Protein AF-A0A926B3T4-F1 (afdb_monomer_lite)

Structure (mmCIF, N/CA/C/O backbone):
data_AF-A0A926B3T4-F1
#
_entry.id   AF-A0A926B3T4-F1
#
loop_
_atom_site.group_PDB
_atom_site.id
_atom_site.type_symbol
_atom_site.label_atom_id
_atom_site.label_alt_id
_atom_site.label_comp_id
_atom_site.label_asym_id
_atom_site.label_entity_id
_atom_site.label_seq_id
_atom_site.pdbx_PDB_ins_code
_atom_site.Cartn_x
_atom_site.Cartn_y
_atom_site.Cartn_z
_atom_site.occupancy
_atom_site.B_iso_or_equiv
_atom_site.auth_seq_id
_atom_site.auth_comp_id
_atom_site.auth_asym_id
_atom_site.auth_atom_id
_atom_site.pdbx_PDB_model_num
ATOM 1 N N . THR A 1 1 ? -9.197 17.279 15.102 1.00 94.38 1 THR A N 1
ATOM 2 C CA . THR A 1 1 ? -8.327 17.396 13.907 1.00 94.38 1 THR A CA 1
ATOM 3 C C . THR A 1 1 ? -9.153 17.525 12.626 1.00 94.38 1 THR A C 1
ATOM 5 O O . THR A 1 1 ? -8.874 16.851 11.642 1.00 94.38 1 THR A O 1
ATOM 8 N N . LEU A 1 2 ? -10.175 18.396 12.610 1.00 95.19 2 LEU A N 1
ATOM 9 C CA . LEU A 1 2 ? -11.054 18.558 11.441 1.00 95.19 2 LEU A CA 1
ATOM 10 C C . LEU A 1 2 ? -10.247 18.924 10.185 1.00 95.19 2 LEU A C 1
ATOM 12 O O . LEU A 1 2 ? -9.301 19.703 10.268 1.00 95.19 2 LEU A O 1
ATOM 16 N N . GLY A 1 3 ? -10.610 18.329 9.046 1.00 93.94 3 GLY A N 1
ATOM 17 C CA . GLY A 1 3 ? -9.914 18.498 7.762 1.00 93.94 3 GLY A CA 1
ATOM 18 C C . GLY A 1 3 ? -8.700 17.583 7.546 1.00 93.94 3 GLY A C 1
ATOM 19 O O . GLY A 1 3 ? -8.222 17.475 6.422 1.00 93.94 3 GLY A O 1
ATOM 20 N N . ASN A 1 4 ? -8.216 16.883 8.577 1.00 97.75 4 ASN A N 1
ATOM 21 C CA . ASN A 1 4 ? -7.118 15.921 8.463 1.00 97.75 4 ASN A CA 1
ATOM 22 C C . ASN A 1 4 ? -7.655 14.471 8.430 1.00 97.75 4 ASN A C 1
ATOM 24 O O . ASN A 1 4 ? -8.598 14.174 9.172 1.00 97.75 4 ASN A O 1
ATOM 28 N N . PRO A 1 5 ? -7.061 13.540 7.651 1.00 97.81 5 PRO A N 1
ATOM 29 C CA . PRO A 1 5 ? -7.514 12.145 7.592 1.00 97.81 5 PRO A CA 1
ATOM 30 C C . PRO A 1 5 ? -7.516 11.423 8.947 1.00 97.81 5 PRO A C 1
ATOM 32 O O . PRO A 1 5 ? -8.326 10.517 9.132 1.00 97.81 5 PRO A O 1
ATOM 35 N N . LEU A 1 6 ? -6.715 11.866 9.927 1.00 97.81 6 LEU A N 1
ATOM 36 C CA . LEU A 1 6 ? -6.787 11.371 11.307 1.00 97.81 6 LEU A CA 1
ATOM 37 C C . LEU A 1 6 ? -8.206 11.453 11.879 1.00 97.81 6 LEU A C 1
ATOM 39 O O . LEU A 1 6 ? -8.621 10.547 12.588 1.00 97.81 6 LEU A O 1
ATOM 43 N N . TYR A 1 7 ? -8.972 12.497 11.546 1.00 97.62 7 TYR A N 1
ATOM 44 C CA . TYR A 1 7 ? -10.355 12.626 12.006 1.00 97.62 7 TYR A CA 1
ATOM 45 C C . TYR A 1 7 ? -11.238 11.478 11.495 1.00 97.62 7 TYR A C 1
ATOM 47 O O . TYR A 1 7 ? -12.019 10.905 12.253 1.00 97.62 7 TYR A O 1
ATOM 55 N N . HIS A 1 8 ? -11.076 11.103 10.222 1.00 98.00 8 HIS A N 1
ATOM 56 C CA . HIS A 1 8 ? -11.810 9.988 9.625 1.00 98.00 8 HIS A CA 1
ATOM 57 C C . HIS A 1 8 ? -11.345 8.646 10.184 1.00 98.00 8 HIS A C 1
ATOM 59 O O . HIS A 1 8 ? -12.182 7.819 10.535 1.00 98.00 8 HIS A O 1
ATOM 65 N N . TRP A 1 9 ? -10.031 8.427 10.288 1.00 98.19 9 TRP A N 1
ATOM 66 C CA . TRP A 1 9 ? -9.487 7.163 10.782 1.00 98.19 9 TRP A CA 1
ATOM 67 C C . TRP A 1 9 ? -9.870 6.910 12.234 1.00 98.19 9 TRP A C 1
ATOM 69 O O . TRP A 1 9 ? -10.386 5.837 12.518 1.00 98.19 9 TRP A O 1
ATOM 79 N N . THR A 1 10 ? -9.749 7.904 13.121 1.00 98.25 10 THR A N 1
ATOM 80 C CA . THR A 1 10 ? -10.194 7.770 14.516 1.00 98.25 10 THR A CA 1
ATOM 81 C C . THR A 1 10 ? -11.664 7.355 14.593 1.00 98.25 10 THR A C 1
ATOM 83 O O . THR A 1 10 ? -11.996 6.407 15.300 1.00 98.25 10 THR A O 1
ATOM 86 N N . ALA A 1 11 ? -12.548 8.005 13.830 1.00 98.00 11 ALA A N 1
ATOM 87 C CA . ALA A 1 11 ? -13.967 7.654 13.822 1.00 98.00 11 ALA A CA 1
ATOM 88 C C . ALA A 1 11 ? -14.231 6.256 13.228 1.00 98.00 11 ALA A C 1
ATOM 90 O O . ALA A 1 11 ? -15.052 5.508 13.758 1.00 98.00 11 ALA A O 1
ATOM 91 N N . LEU A 1 12 ? -13.544 5.882 12.144 1.00 98.12 12 LEU A N 1
ATOM 92 C CA . LEU A 1 12 ? -13.695 4.569 11.509 1.00 98.12 12 LEU A CA 1
ATOM 93 C C . LEU A 1 12 ? -13.200 3.433 12.407 1.00 98.12 12 LEU A C 1
ATOM 95 O O . LEU A 1 12 ? -13.897 2.430 12.540 1.00 98.12 12 LEU A O 1
ATOM 99 N N . GLU A 1 13 ? -12.038 3.591 13.041 1.00 98.31 13 GLU A N 1
ATOM 100 C CA . GLU A 1 13 ? -11.459 2.601 13.954 1.00 98.31 13 GLU A CA 1
ATOM 101 C C . GLU A 1 13 ? -12.375 2.369 15.163 1.00 98.31 13 GLU A C 1
ATOM 103 O O . GLU A 1 13 ? -12.740 1.226 15.455 1.00 98.31 13 GLU A O 1
ATOM 108 N N . LEU A 1 14 ? -12.827 3.453 15.808 1.00 98.38 14 LEU A N 1
ATOM 109 C CA . LEU A 1 14 ? -13.777 3.405 16.924 1.00 98.38 14 LEU A CA 1
ATOM 110 C C . LEU A 1 14 ? -15.098 2.742 16.525 1.00 98.38 14 LEU A C 1
ATOM 112 O O . LEU A 1 14 ? -15.608 1.871 17.236 1.00 98.38 14 LEU A O 1
ATOM 116 N N . LYS A 1 15 ? -15.635 3.096 15.358 1.00 98.00 15 LYS A N 1
ATOM 117 C CA . LYS A 1 15 ? -16.908 2.554 14.886 1.00 98.00 15 LYS A CA 1
ATOM 118 C C . LYS A 1 15 ? -16.815 1.076 14.532 1.00 98.00 15 LYS A C 1
ATOM 120 O O . LYS A 1 15 ? -17.724 0.323 14.874 1.00 98.00 15 LYS A O 1
ATOM 125 N N . ARG A 1 16 ? -15.766 0.660 13.819 1.00 96.88 16 ARG A N 1
ATOM 126 C CA . ARG A 1 16 ? -15.667 -0.698 13.268 1.00 96.88 16 ARG A CA 1
ATOM 127 C C . ARG A 1 16 ? -15.249 -1.731 14.284 1.00 96.88 16 ARG A C 1
ATOM 129 O O . ARG A 1 16 ? -15.882 -2.778 14.338 1.00 96.88 16 ARG A O 1
ATOM 136 N N . TYR A 1 17 ? -14.243 -1.427 15.091 1.00 97.00 17 TYR A N 1
ATOM 137 C CA . TYR A 1 17 ? -13.765 -2.393 16.069 1.00 97.00 17 TYR A CA 1
ATOM 138 C C . TYR A 1 17 ? -14.536 -2.296 17.375 1.00 97.00 17 TYR A C 1
ATOM 140 O O . TYR A 1 17 ? -14.895 -3.319 17.936 1.00 97.00 17 TYR A O 1
ATOM 148 N N . PHE A 1 18 ? -14.842 -1.086 17.844 1.00 97.06 18 PHE A N 1
ATOM 149 C CA . PHE A 1 18 ? -15.387 -0.885 19.190 1.00 97.06 18 PHE A CA 1
ATOM 150 C C . PHE A 1 18 ? -16.894 -0.586 19.211 1.00 97.06 18 PHE A C 1
ATOM 152 O O . PHE A 1 18 ? -17.487 -0.488 20.285 1.00 97.06 18 PHE A O 1
ATOM 159 N N . GLY A 1 19 ? -17.539 -0.428 18.048 1.00 97.19 19 GLY A N 1
ATOM 160 C CA . GLY A 1 19 ? -18.958 -0.066 17.966 1.00 97.19 19 GLY A CA 1
ATOM 161 C C . GLY A 1 19 ? -19.264 1.338 18.504 1.00 97.19 19 GLY A C 1
ATOM 162 O O . GLY A 1 19 ? -20.404 1.634 18.861 1.00 97.19 19 GLY A O 1
ATOM 163 N N . ILE A 1 20 ? -18.259 2.212 18.590 1.00 98.19 20 ILE A N 1
ATOM 164 C CA . ILE A 1 20 ? -18.382 3.563 19.145 1.00 98.19 20 ILE A CA 1
ATOM 165 C C . ILE A 1 20 ? -18.580 4.550 17.992 1.00 98.19 20 ILE A C 1
ATOM 167 O O . ILE A 1 20 ? -17.696 4.723 17.162 1.00 98.19 20 ILE A O 1
ATOM 171 N N . SER A 1 21 ? -19.749 5.194 17.931 1.00 97.31 21 SER A N 1
ATOM 172 C CA . SER A 1 21 ? -20.053 6.236 16.926 1.00 97.31 21 SER A CA 1
ATOM 173 C C . SER A 1 21 ? -19.995 7.664 17.485 1.00 97.31 21 SER A C 1
ATOM 175 O O . SER A 1 21 ? -20.228 8.618 16.751 1.00 97.31 21 SER A O 1
ATOM 177 N N . GLU A 1 22 ? -19.715 7.808 18.779 1.00 95.81 22 GLU A N 1
ATOM 178 C CA . GLU A 1 22 ? -19.518 9.097 19.439 1.00 95.81 22 GLU A CA 1
ATOM 179 C C . GLU A 1 22 ? -18.206 9.747 18.978 1.00 95.81 22 GLU A C 1
ATOM 181 O O . GLU A 1 22 ? -17.219 9.056 18.716 1.00 95.81 22 GLU A O 1
ATOM 186 N N . LEU A 1 23 ? -18.192 11.078 18.865 1.00 95.62 23 LEU A N 1
ATOM 187 C CA . LEU A 1 23 ? -16.988 11.815 18.489 1.00 95.62 23 LEU A CA 1
ATOM 188 C C . LEU A 1 23 ? -16.004 11.852 19.660 1.00 95.62 23 LEU A C 1
ATOM 190 O O . LEU A 1 23 ? -16.377 12.208 20.775 1.00 95.62 23 LEU A O 1
ATOM 194 N N . LEU A 1 24 ? -14.737 11.528 19.392 1.00 97.38 24 LEU A N 1
ATOM 195 C CA . LEU A 1 24 ? -13.671 11.624 20.385 1.00 97.38 24 LEU A CA 1
ATOM 196 C C . LEU A 1 24 ? -13.315 13.096 20.646 1.00 97.38 24 LEU A C 1
ATOM 198 O O . LEU A 1 24 ? -12.852 13.802 19.745 1.00 97.38 24 LEU A O 1
ATOM 202 N N . SER A 1 25 ? -13.501 13.532 21.885 1.00 97.06 25 SER A N 1
ATOM 203 C CA . SER A 1 25 ? -13.156 14.863 22.389 1.00 97.06 25 SER A CA 1
ATOM 204 C C . SER A 1 25 ? -12.701 14.775 23.850 1.00 97.06 25 SER A C 1
ATOM 206 O O . SER A 1 25 ? -12.677 13.690 24.430 1.00 97.06 25 SER A O 1
ATOM 208 N N . SER A 1 26 ? -12.335 15.905 24.461 1.00 97.75 26 SER A N 1
ATOM 209 C CA . SER A 1 26 ? -12.005 15.976 25.892 1.00 97.75 26 SER A CA 1
ATOM 210 C C . SER A 1 26 ? -13.140 15.483 26.788 1.00 97.75 26 SER A C 1
ATOM 212 O O . SER A 1 26 ? -12.883 14.877 27.820 1.00 97.75 26 SER A O 1
ATOM 214 N N . GLU A 1 27 ? -14.388 15.712 26.384 1.00 98.25 27 GLU A N 1
ATOM 215 C CA . GLU A 1 27 ? -15.579 15.359 27.159 1.00 98.25 27 GLU A CA 1
ATOM 216 C C . GLU A 1 27 ? -15.900 13.861 27.076 1.00 98.25 27 GLU A C 1
ATOM 218 O O . GLU A 1 27 ? -16.485 13.301 27.999 1.00 98.25 27 GLU A O 1
ATOM 223 N N . THR A 1 28 ? -15.520 13.203 25.976 1.00 98.31 28 THR A N 1
ATOM 224 C CA . THR A 1 28 ? -15.870 11.800 25.699 1.00 98.31 28 THR A CA 1
ATOM 225 C C . THR A 1 28 ? -14.695 10.841 25.901 1.00 98.31 28 THR A C 1
ATOM 227 O O . THR A 1 28 ? -14.899 9.626 25.975 1.00 98.31 28 THR A O 1
ATOM 230 N N . ALA A 1 29 ? -13.469 11.363 26.039 1.00 98.31 29 ALA A N 1
ATOM 231 C CA . ALA A 1 29 ? -12.230 10.588 26.111 1.00 98.31 29 ALA A CA 1
ATOM 232 C C . ALA A 1 29 ? -12.253 9.494 27.188 1.00 98.31 29 ALA A C 1
ATOM 234 O O . ALA A 1 29 ? -11.917 8.352 26.880 1.00 98.31 29 ALA A O 1
ATOM 235 N N . ASP A 1 30 ? -12.697 9.802 28.409 1.00 98.56 30 ASP A N 1
ATOM 236 C CA . ASP A 1 30 ? -12.710 8.838 29.521 1.00 98.56 30 ASP A CA 1
ATOM 237 C C . ASP A 1 30 ? -13.694 7.682 29.282 1.00 98.56 30 ASP A C 1
ATOM 239 O O . ASP A 1 30 ? -13.391 6.513 29.553 1.00 98.56 30 ASP A O 1
ATOM 243 N N . SER A 1 31 ? -14.863 7.992 28.715 1.00 98.31 31 SER A N 1
ATOM 244 C CA . SER A 1 31 ? -15.872 6.997 28.332 1.00 98.31 31 SER A CA 1
ATOM 245 C C . SER A 1 31 ? -15.351 6.093 27.213 1.00 98.31 31 SER A C 1
ATOM 247 O O . SER A 1 31 ? -15.412 4.863 27.316 1.00 98.31 31 SER A O 1
ATOM 249 N N . VAL A 1 32 ? -14.770 6.688 26.164 1.00 98.50 32 VAL A N 1
ATOM 250 C CA . VAL A 1 32 ? -14.177 5.949 25.039 1.00 98.50 32 VAL A CA 1
ATOM 251 C C . VAL A 1 32 ? -13.028 5.065 25.520 1.00 98.50 32 VAL A C 1
ATOM 253 O O . VAL A 1 32 ? -12.996 3.879 25.197 1.00 98.50 32 VAL A O 1
ATOM 256 N N . TRP A 1 33 ? -12.124 5.603 26.340 1.00 98.50 33 TRP A N 1
ATOM 257 C CA . TRP A 1 33 ? -11.011 4.870 26.943 1.00 98.50 33 TRP A CA 1
ATOM 258 C C . TRP A 1 33 ? -11.492 3.638 27.711 1.00 98.50 33 TRP A C 1
ATOM 260 O O . TRP A 1 33 ? -10.995 2.531 27.489 1.00 98.50 33 TRP A O 1
ATOM 270 N N . THR A 1 34 ? -12.486 3.815 28.583 1.00 98.56 34 THR A N 1
ATOM 271 C CA . THR A 1 34 ? -13.034 2.734 29.410 1.00 98.56 34 THR A CA 1
ATOM 272 C C . THR A 1 34 ? -13.622 1.622 28.541 1.00 98.56 34 THR A C 1
ATOM 274 O O . THR A 1 34 ? -13.223 0.464 28.669 1.00 98.56 34 THR A O 1
ATOM 277 N N . ARG A 1 35 ? -14.479 1.972 27.576 1.00 98.38 35 ARG A N 1
ATOM 278 C CA . ARG A 1 35 ? -15.146 1.010 26.678 1.00 98.38 35 ARG A CA 1
ATOM 279 C C . ARG A 1 35 ? -14.169 0.276 25.757 1.00 98.38 35 ARG A C 1
ATOM 281 O O . ARG A 1 35 ? -14.308 -0.930 25.530 1.00 98.38 35 ARG A O 1
ATOM 288 N N . CYS A 1 36 ? -13.167 0.983 25.233 1.00 98.19 36 CYS A N 1
ATOM 289 C CA . CYS A 1 36 ? -12.109 0.369 24.435 1.00 98.19 36 CYS A CA 1
ATOM 290 C C . CYS A 1 36 ? -11.311 -0.632 25.277 1.00 98.19 36 CYS A C 1
ATOM 292 O O . CYS A 1 36 ? -11.124 -1.769 24.852 1.00 98.19 36 CYS A O 1
ATOM 294 N N . ASN A 1 37 ? -10.908 -0.263 26.495 1.00 98.44 37 ASN A N 1
ATOM 295 C CA . ASN A 1 37 ? -10.157 -1.156 27.378 1.00 98.44 37 ASN A CA 1
ATOM 296 C C . ASN A 1 37 ? -10.957 -2.378 27.831 1.00 98.44 37 ASN A C 1
ATOM 298 O O . ASN A 1 37 ? -10.396 -3.467 27.933 1.00 98.44 37 ASN A O 1
ATOM 302 N N . GLU A 1 38 ? -12.257 -2.231 28.078 1.00 98.19 38 GLU A N 1
ATOM 303 C CA . GLU A 1 38 ? -13.141 -3.370 28.334 1.00 98.19 38 GLU A CA 1
ATOM 304 C C . GLU A 1 38 ? -13.172 -4.330 27.141 1.00 98.19 38 GLU A C 1
ATOM 306 O O . GLU A 1 38 ? -13.023 -5.541 27.315 1.00 98.19 38 GLU A O 1
ATOM 311 N N . SER A 1 39 ? -13.276 -3.791 25.924 1.00 97.31 39 SER A N 1
ATOM 312 C CA . SER A 1 39 ? -13.272 -4.574 24.685 1.00 97.31 39 SER A CA 1
ATOM 313 C C . SER A 1 39 ? -11.947 -5.317 24.470 1.00 97.31 39 SER A C 1
ATOM 315 O O . SER A 1 39 ? -11.949 -6.514 24.169 1.00 97.31 39 SER A O 1
ATOM 317 N N . LEU A 1 40 ? -10.813 -4.645 24.707 1.00 97.50 40 LEU A N 1
ATOM 318 C CA . LEU A 1 40 ? -9.459 -5.196 24.549 1.00 97.50 40 LEU A CA 1
ATOM 319 C C . LEU A 1 40 ? -9.174 -6.409 25.457 1.00 97.50 40 LEU A C 1
ATOM 321 O O . LEU A 1 40 ? -8.273 -7.190 25.160 1.00 97.50 40 LEU A O 1
ATOM 325 N N . ARG A 1 41 ? -9.951 -6.620 26.530 1.00 97.25 41 ARG A N 1
ATOM 326 C CA . ARG A 1 41 ? -9.836 -7.815 27.394 1.00 97.25 41 ARG A CA 1
ATOM 327 C C . ARG A 1 41 ? -10.364 -9.092 26.733 1.00 97.25 41 ARG A C 1
ATOM 329 O O . ARG A 1 41 ? -10.081 -10.192 27.205 1.00 97.25 41 ARG A O 1
ATOM 336 N N . SER A 1 42 ? -11.147 -8.973 25.663 1.00 96.81 42 SER A N 1
ATOM 337 C CA . SER A 1 42 ? -11.708 -10.113 24.940 1.00 96.81 42 SER A CA 1
ATOM 338 C C . SER A 1 42 ? -10.724 -10.688 23.921 1.00 96.81 42 SER A C 1
ATOM 340 O O . SER A 1 42 ? -10.052 -9.953 23.201 1.00 96.81 42 SER A O 1
ATOM 342 N N . LYS A 1 43 ? -10.732 -12.019 23.740 1.00 95.06 43 LYS A N 1
ATOM 343 C CA . LYS A 1 43 ? -9.952 -12.697 22.684 1.00 95.06 43 LYS A CA 1
ATOM 344 C C . LYS A 1 43 ? -10.268 -12.179 21.273 1.00 95.06 43 LYS A C 1
ATOM 346 O O . LYS A 1 43 ? -9.403 -12.257 20.401 1.00 95.06 43 LYS A O 1
ATOM 351 N N . LYS A 1 44 ? -11.465 -11.617 21.054 1.00 95.69 44 LYS A N 1
ATOM 352 C CA . LYS A 1 44 ? -11.853 -10.988 19.779 1.00 95.69 44 LYS A CA 1
ATOM 353 C C . LYS A 1 44 ? -10.947 -9.810 19.407 1.00 95.69 44 LYS A C 1
ATOM 355 O O . LYS A 1 44 ? -10.723 -9.584 18.228 1.00 95.69 44 LYS A O 1
ATOM 360 N N . PHE A 1 45 ? -10.382 -9.114 20.391 1.00 97.44 45 PHE A N 1
ATOM 361 C CA . PHE A 1 45 ? -9.479 -7.979 20.189 1.00 97.44 45 PHE A CA 1
ATOM 362 C C . PHE A 1 45 ? -7.994 -8.362 20.287 1.00 97.44 45 PHE A C 1
ATOM 364 O O . PHE A 1 45 ? -7.125 -7.494 20.307 1.00 97.44 45 PHE A O 1
ATOM 371 N N . SER A 1 46 ? -7.683 -9.664 20.312 1.00 96.88 46 SER A N 1
ATOM 372 C CA . SER A 1 46 ? -6.319 -10.134 20.051 1.00 96.88 46 SER A CA 1
ATOM 373 C C . SER A 1 46 ? -5.900 -9.795 18.619 1.00 96.88 46 SER A C 1
ATOM 375 O O . SER A 1 46 ? -6.748 -9.547 17.764 1.00 96.88 46 SER A O 1
ATOM 377 N N . ALA A 1 47 ? -4.600 -9.863 18.320 1.00 96.25 47 ALA A N 1
ATOM 378 C CA . ALA A 1 47 ? -4.112 -9.562 16.978 1.00 96.25 47 ALA A CA 1
ATOM 379 C C . ALA A 1 47 ? -4.812 -10.389 15.884 1.00 96.25 47 ALA A C 1
ATOM 381 O O . ALA A 1 47 ? -5.340 -9.836 14.924 1.00 96.25 47 ALA A O 1
ATOM 382 N N . ARG A 1 48 ? -4.906 -11.710 16.084 1.00 96.12 48 ARG A N 1
ATOM 383 C CA . ARG A 1 48 ? -5.617 -12.624 15.175 1.00 96.12 48 ARG A CA 1
ATOM 384 C C . ARG A 1 48 ? -7.115 -12.325 15.109 1.00 96.12 48 ARG A C 1
ATOM 386 O O . ARG A 1 48 ? -7.702 -12.408 14.039 1.00 96.12 48 ARG A O 1
ATOM 393 N N . GLY A 1 49 ? -7.720 -11.955 16.239 1.00 96.50 49 GLY A N 1
ATOM 394 C CA . GLY A 1 49 ? -9.136 -11.600 16.300 1.00 96.50 49 GLY A CA 1
ATOM 395 C C . GLY A 1 49 ? -9.468 -10.312 15.541 1.00 96.50 49 GLY A C 1
ATOM 396 O O . GLY A 1 49 ? -10.502 -10.251 14.885 1.00 96.50 49 GLY A O 1
ATOM 397 N N . LEU A 1 50 ? -8.590 -9.305 15.568 1.00 97.44 50 LEU A N 1
ATOM 398 C CA . LEU A 1 50 ? -8.766 -8.073 14.789 1.00 97.44 50 LEU A CA 1
ATOM 399 C C . LEU A 1 50 ? -8.666 -8.336 13.280 1.00 97.44 50 LEU A C 1
ATOM 401 O O . LEU A 1 50 ? -9.463 -7.798 12.516 1.00 97.44 50 LEU A O 1
ATOM 405 N N . LEU A 1 51 ? -7.733 -9.194 12.858 1.00 97.25 51 LEU A N 1
ATOM 406 C CA . LEU A 1 51 ? -7.588 -9.593 11.454 1.00 97.25 51 LEU A CA 1
ATOM 407 C C . LEU A 1 51 ? -8.797 -10.388 10.943 1.00 97.25 51 LEU A C 1
ATOM 409 O O . LEU A 1 51 ? -9.278 -10.126 9.842 1.00 97.25 51 LEU A O 1
ATOM 413 N N . ASP A 1 52 ? -9.324 -11.301 11.762 1.00 95.75 52 ASP A N 1
ATOM 414 C CA . ASP A 1 52 ? -10.544 -12.056 11.457 1.00 95.75 52 ASP A CA 1
ATOM 415 C C . ASP A 1 52 ? -11.762 -11.124 11.332 1.00 95.75 52 ASP A C 1
ATOM 417 O O . ASP A 1 52 ? -12.483 -11.170 10.338 1.00 95.75 52 ASP A O 1
ATOM 421 N N . GLN A 1 53 ? -11.934 -10.186 12.273 1.00 95.44 53 GLN A N 1
ATOM 422 C CA . GLN A 1 53 ? -12.995 -9.170 12.210 1.00 95.44 53 GLN A CA 1
ATOM 423 C C . GLN A 1 53 ? -12.910 -8.285 10.958 1.00 95.44 53 GLN A C 1
ATOM 425 O O . GLN A 1 53 ? -13.939 -7.869 10.425 1.00 95.44 53 GLN A O 1
ATOM 430 N N . ALA A 1 54 ? -11.697 -7.996 10.486 1.00 96.69 54 ALA A N 1
ATOM 431 C CA . ALA A 1 54 ? -11.459 -7.224 9.271 1.00 96.69 54 ALA A CA 1
ATOM 432 C C . ALA A 1 54 ? -11.523 -8.066 7.979 1.00 96.69 54 ALA A C 1
ATOM 434 O O . ALA A 1 54 ? -11.343 -7.513 6.892 1.00 96.69 54 ALA A O 1
ATOM 435 N N . ASN A 1 55 ? -11.813 -9.371 8.080 1.00 96.88 55 ASN A N 1
ATOM 436 C CA . ASN A 1 55 ? -11.865 -10.316 6.963 1.00 96.88 55 ASN A CA 1
ATOM 437 C C . ASN A 1 55 ? -10.569 -10.315 6.127 1.00 96.88 55 ASN A C 1
ATOM 439 O O . ASN A 1 55 ? -10.598 -10.233 4.896 1.00 96.88 55 ASN A O 1
ATOM 443 N N . VAL A 1 56 ? -9.421 -10.345 6.809 1.00 97.69 56 VAL A N 1
ATOM 444 C CA . VAL A 1 56 ? -8.103 -10.319 6.166 1.00 97.69 56 VAL A CA 1
ATOM 445 C C . VAL A 1 56 ? -7.694 -11.726 5.745 1.00 97.69 56 VAL A C 1
ATOM 447 O O . VAL A 1 56 ? -7.502 -12.609 6.579 1.00 97.69 56 VAL A O 1
ATOM 450 N N . GLU A 1 57 ? -7.504 -11.927 4.443 1.00 96.75 57 GLU A N 1
ATOM 451 C CA . GLU A 1 57 ? -7.024 -13.201 3.898 1.00 96.75 57 GLU A CA 1
ATOM 452 C C . GLU A 1 57 ? -5.495 -13.314 3.911 1.00 96.75 57 GLU A C 1
ATOM 454 O O . GLU A 1 57 ? -4.956 -14.380 4.202 1.00 96.75 57 GLU A O 1
ATOM 459 N N . CYS A 1 58 ? -4.788 -12.232 3.586 1.00 96.12 58 CYS A N 1
ATOM 460 C CA . CYS A 1 58 ? -3.335 -12.226 3.462 1.00 96.12 58 CYS A CA 1
ATOM 461 C C . CYS A 1 58 ? -2.757 -10.898 3.951 1.00 96.12 58 CYS A C 1
ATOM 463 O O . CYS A 1 58 ? -3.318 -9.836 3.680 1.00 96.12 58 CYS A O 1
ATOM 465 N N . ILE A 1 59 ? -1.621 -10.970 4.639 1.00 96.50 59 ILE A N 1
ATOM 466 C CA . ILE A 1 59 ? -0.760 -9.837 4.975 1.00 96.50 59 ILE A CA 1
ATOM 467 C C . ILE A 1 59 ? 0.642 -10.157 4.486 1.00 96.50 59 ILE A C 1
ATOM 469 O O . ILE A 1 59 ? 1.134 -11.269 4.681 1.00 96.50 59 ILE A O 1
ATOM 473 N N . CYS A 1 60 ? 1.284 -9.154 3.904 1.00 97.06 60 CYS A N 1
ATOM 474 C CA . CYS A 1 60 ? 2.701 -9.176 3.600 1.00 97.06 60 CYS A CA 1
ATOM 475 C C . CYS A 1 60 ? 3.408 -8.212 4.560 1.00 97.06 60 CYS A C 1
ATOM 47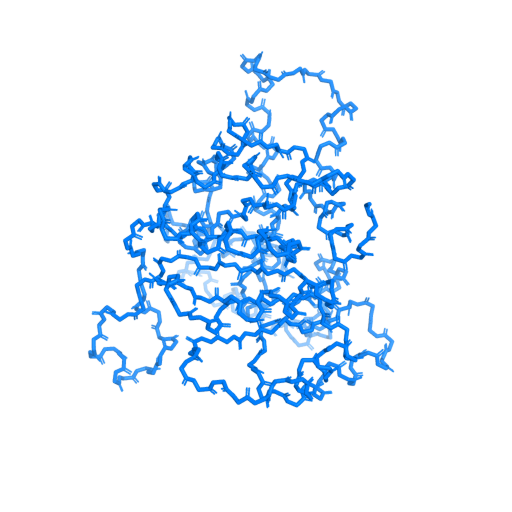7 O O . CYS A 1 60 ? 3.089 -7.023 4.579 1.00 97.06 60 CYS A O 1
ATOM 479 N N . THR A 1 61 ? 4.298 -8.721 5.409 1.00 98.06 61 THR A N 1
ATOM 480 C CA . THR A 1 61 ? 5.143 -7.891 6.287 1.00 98.06 61 THR A CA 1
ATOM 481 C C . THR A 1 61 ? 6.342 -7.349 5.509 1.00 98.06 61 THR A C 1
ATOM 483 O O . THR A 1 61 ? 6.624 -7.835 4.418 1.00 98.06 61 THR A O 1
ATOM 486 N N . SER A 1 62 ? 7.039 -6.353 6.055 1.00 97.62 62 SER A N 1
ATOM 487 C CA . SER A 1 62 ? 8.319 -5.866 5.522 1.00 97.62 62 SER A CA 1
ATOM 488 C C . SER A 1 62 ? 9.439 -6.305 6.456 1.00 97.62 62 SER A C 1
ATOM 490 O O . SER A 1 62 ? 9.495 -5.864 7.609 1.00 97.62 62 SER A O 1
ATOM 492 N N . ASP A 1 63 ? 10.321 -7.170 5.968 1.00 97.81 63 ASP A N 1
ATOM 493 C CA . ASP A 1 63 ? 11.327 -7.864 6.765 1.00 97.81 63 ASP A CA 1
ATOM 494 C C . ASP A 1 63 ? 12.736 -7.561 6.238 1.00 97.81 63 ASP A C 1
ATOM 496 O O . ASP A 1 63 ? 12.978 -7.658 5.033 1.00 97.81 63 ASP A O 1
ATOM 500 N N . PRO A 1 64 ? 13.700 -7.211 7.109 1.00 95.38 64 PRO A N 1
ATOM 501 C CA . PRO A 1 64 ? 15.063 -6.948 6.670 1.00 95.38 64 PRO A CA 1
ATOM 502 C C . PRO A 1 64 ? 15.723 -8.223 6.129 1.00 95.38 64 PRO A C 1
ATOM 504 O O . PRO A 1 64 ? 15.439 -9.322 6.601 1.00 95.38 64 PRO A O 1
ATOM 507 N N . LEU A 1 65 ? 16.683 -8.067 5.214 1.00 93.38 65 LEU A N 1
ATOM 508 C CA . LEU A 1 65 ? 17.436 -9.164 4.579 1.00 93.38 65 LEU A CA 1
ATOM 509 C C . LEU A 1 65 ? 17.957 -10.250 5.539 1.00 93.38 65 LEU A C 1
ATOM 511 O O . LEU A 1 65 ? 18.020 -11.420 5.173 1.00 93.38 65 LEU A O 1
ATOM 515 N N . HIS A 1 66 ? 18.345 -9.873 6.756 1.00 92.19 66 HIS A N 1
ATOM 516 C CA . HIS A 1 66 ? 18.910 -10.787 7.754 1.00 92.19 66 HIS A CA 1
ATOM 517 C C . HIS A 1 66 ? 17.891 -11.268 8.802 1.00 92.19 66 HIS A C 1
ATOM 519 O O . HIS A 1 66 ? 18.291 -11.772 9.849 1.00 92.19 66 HIS A O 1
ATOM 525 N N . SER A 1 67 ? 16.590 -11.087 8.555 1.00 94.62 67 SER A N 1
ATOM 526 C CA . SER A 1 67 ? 15.527 -11.618 9.412 1.00 94.62 67 SER A CA 1
ATOM 527 C C . SER A 1 67 ? 15.567 -13.148 9.452 1.00 94.62 67 SER A C 1
ATOM 529 O O . SER A 1 67 ? 15.768 -13.796 8.424 1.00 94.62 67 SER A O 1
ATOM 531 N N . ASP A 1 68 ? 15.339 -13.738 10.628 1.00 95.94 68 ASP A N 1
ATOM 532 C CA . ASP A 1 68 ? 15.240 -15.196 10.774 1.00 95.94 68 ASP A CA 1
ATOM 533 C C . ASP A 1 68 ? 13.912 -15.762 10.240 1.00 95.94 68 ASP A C 1
ATOM 535 O O . ASP A 1 68 ? 13.830 -16.954 9.945 1.00 95.94 68 ASP A O 1
ATOM 539 N N . LEU A 1 69 ? 12.890 -14.913 10.062 1.00 97.69 69 LEU A N 1
ATOM 540 C CA . LEU A 1 69 ? 11.533 -15.285 9.641 1.00 97.69 69 LEU A CA 1
ATOM 541 C C . LEU A 1 69 ? 10.901 -16.397 10.509 1.00 97.69 69 LEU A C 1
ATOM 543 O O . LEU A 1 69 ? 10.033 -17.157 10.059 1.00 97.69 69 LEU A O 1
ATOM 547 N N . GLY A 1 70 ? 11.310 -16.503 11.777 1.00 97.25 70 GLY A N 1
ATOM 548 C CA . GLY A 1 70 ? 10.849 -17.551 12.689 1.00 97.25 70 GLY A CA 1
ATOM 549 C C . GLY A 1 70 ? 9.348 -17.459 12.974 1.00 97.25 70 GLY A C 1
ATOM 550 O O . GLY A 1 70 ? 8.648 -18.471 12.981 1.00 97.25 70 GLY A O 1
ATOM 551 N N . ALA A 1 71 ? 8.821 -16.241 13.133 1.00 97.19 71 ALA A N 1
ATOM 552 C CA . ALA A 1 71 ? 7.388 -16.019 13.332 1.00 97.19 71 ALA A CA 1
ATOM 553 C C . ALA A 1 71 ? 6.555 -16.468 12.120 1.00 97.19 71 ALA A C 1
ATOM 555 O O . ALA A 1 71 ? 5.504 -17.085 12.296 1.00 97.19 71 ALA A O 1
ATOM 556 N N . HIS A 1 72 ? 7.033 -16.214 10.899 1.00 98.00 72 HIS A N 1
ATOM 557 C CA . HIS A 1 72 ? 6.385 -16.679 9.670 1.00 98.00 72 HIS A CA 1
ATOM 558 C C . HIS A 1 72 ? 6.400 -18.198 9.564 1.00 98.00 72 HIS A C 1
ATOM 560 O O . HIS A 1 72 ? 5.374 -18.782 9.229 1.00 98.00 72 HIS A O 1
ATOM 566 N N . SER A 1 73 ? 7.519 -18.835 9.917 1.00 96.12 73 SER A N 1
ATOM 567 C CA . SER A 1 73 ? 7.633 -20.299 9.947 1.00 96.12 73 SER A CA 1
ATOM 568 C C . SER A 1 73 ? 6.581 -20.915 10.876 1.00 96.12 73 SER A C 1
ATOM 570 O O . SER A 1 73 ? 5.823 -21.789 10.469 1.00 96.12 73 SER A O 1
ATOM 572 N N . LEU A 1 74 ? 6.445 -20.377 12.093 1.00 96.81 74 LEU A N 1
ATOM 573 C CA . LEU A 1 74 ? 5.429 -20.823 13.053 1.00 96.81 74 LEU A CA 1
ATOM 574 C C . LEU A 1 74 ? 3.994 -20.595 12.561 1.00 96.81 74 LEU A C 1
ATOM 576 O O . LEU A 1 74 ? 3.102 -21.376 12.884 1.00 96.81 74 LEU A O 1
ATOM 580 N N . LEU A 1 75 ? 3.744 -19.508 11.827 1.00 96.25 75 LEU A N 1
ATOM 581 C CA . LEU A 1 75 ? 2.416 -19.202 11.291 1.00 96.25 75 LEU A CA 1
ATOM 582 C C . LEU A 1 75 ? 2.055 -20.098 10.107 1.00 96.25 75 LEU A C 1
ATOM 584 O O . LEU A 1 75 ? 0.900 -20.519 10.023 1.00 96.25 75 LEU A O 1
ATOM 588 N N . LYS A 1 76 ? 3.027 -20.414 9.245 1.00 92.44 76 LYS A N 1
ATOM 589 C CA . LYS A 1 76 ? 2.875 -21.315 8.095 1.00 92.44 76 LYS A CA 1
ATOM 590 C C . LYS A 1 76 ? 2.407 -22.711 8.517 1.00 92.44 76 LYS A C 1
ATOM 592 O O . LYS A 1 76 ? 1.568 -23.287 7.833 1.00 92.44 76 LYS A O 1
ATOM 597 N N . ASP A 1 77 ? 2.885 -23.196 9.662 1.00 91.25 77 ASP A N 1
ATOM 598 C CA . ASP A 1 77 ? 2.540 -24.514 10.214 1.00 91.25 77 ASP A CA 1
ATOM 599 C C . ASP A 1 77 ? 1.335 -24.480 11.182 1.00 91.25 77 ASP A C 1
ATOM 601 O O . ASP A 1 77 ? 1.055 -25.459 11.874 1.00 91.25 77 ASP A O 1
ATOM 605 N N . SER A 1 78 ? 0.620 -23.352 11.271 1.00 94.69 78 SER A N 1
ATOM 606 C CA . SER A 1 78 ? -0.514 -23.173 12.189 1.00 94.69 78 SER A CA 1
ATOM 607 C C . SER A 1 78 ? -1.872 -23.186 11.482 1.00 94.69 78 SER A C 1
ATOM 609 O O . SER A 1 78 ? -1.977 -22.833 10.314 1.00 94.69 78 SER A O 1
ATOM 611 N N . ASP A 1 79 ? -2.952 -23.446 12.228 1.00 94.06 79 ASP A N 1
ATOM 612 C CA . ASP A 1 79 ? -4.339 -23.360 11.724 1.00 94.06 79 ASP A CA 1
ATOM 613 C C . ASP A 1 79 ? -4.849 -21.910 11.535 1.00 94.06 79 ASP A C 1
ATOM 615 O O . ASP A 1 79 ? -6.059 -21.651 11.483 1.00 94.06 79 ASP A O 1
ATOM 619 N N . PHE A 1 80 ? -3.956 -20.914 11.509 1.00 95.31 80 PHE A N 1
ATOM 620 C CA . PHE A 1 80 ? -4.362 -19.524 11.336 1.00 95.31 80 PHE A CA 1
ATOM 621 C C . PHE A 1 80 ? -4.757 -19.252 9.880 1.00 95.31 80 PHE A C 1
ATOM 623 O O . PHE A 1 80 ? -3.958 -19.397 8.965 1.00 95.31 80 PHE A O 1
ATOM 630 N N . LYS A 1 81 ? -6.010 -18.828 9.673 1.00 94.31 81 LYS A N 1
ATOM 631 C CA . LYS A 1 81 ? -6.593 -18.654 8.333 1.00 94.31 81 LYS A CA 1
ATOM 632 C C . LYS A 1 81 ? -5.933 -17.551 7.508 1.00 94.31 81 LYS A C 1
ATOM 634 O O . LYS A 1 81 ? -5.853 -17.676 6.290 1.00 94.31 81 LYS A O 1
ATOM 639 N N . THR A 1 82 ? -5.517 -16.459 8.148 1.00 96.88 82 THR A N 1
ATOM 640 C CA . THR A 1 82 ? -4.857 -15.355 7.450 1.00 96.88 82 THR A CA 1
ATOM 641 C C . THR A 1 82 ? -3.425 -15.756 7.121 1.00 96.88 82 THR A C 1
ATOM 643 O O . THR A 1 82 ? -2.628 -16.027 8.021 1.00 96.88 82 THR A O 1
ATOM 646 N N . ARG A 1 83 ? -3.080 -15.742 5.834 1.00 96.00 83 ARG A N 1
ATOM 647 C CA . ARG A 1 83 ? -1.705 -15.941 5.368 1.00 96.00 83 ARG A CA 1
ATOM 648 C C . ARG A 1 83 ? -0.850 -14.755 5.805 1.00 96.00 83 ARG A C 1
ATOM 650 O O . ARG A 1 83 ? -1.232 -13.607 5.590 1.00 96.00 83 ARG A O 1
ATOM 657 N N . VAL A 1 84 ? 0.303 -15.023 6.406 1.00 97.31 84 VAL A N 1
ATOM 658 C CA . VAL A 1 84 ? 1.278 -13.991 6.780 1.00 97.31 84 VAL A CA 1
ATOM 659 C C . VAL A 1 84 ? 2.573 -14.309 6.056 1.00 97.31 84 VAL A C 1
ATOM 661 O O . VAL A 1 84 ? 3.277 -15.247 6.422 1.00 97.31 84 VAL A O 1
ATOM 664 N N . LEU A 1 85 ? 2.839 -13.565 4.988 1.00 97.00 85 LEU A N 1
ATOM 665 C CA . LEU A 1 85 ? 3.996 -13.749 4.121 1.00 97.00 85 LEU A CA 1
ATOM 666 C C . LEU A 1 85 ? 5.026 -12.648 4.394 1.00 97.00 85 LEU A C 1
ATOM 668 O O . LEU A 1 85 ? 4.636 -11.520 4.698 1.00 97.00 85 LEU A O 1
ATOM 672 N N . PRO A 1 86 ? 6.327 -12.935 4.290 1.00 97.94 86 PRO A N 1
ATOM 673 C CA . PRO A 1 86 ? 7.339 -11.894 4.337 1.00 97.94 86 PRO A CA 1
ATOM 674 C C . PRO A 1 86 ? 7.444 -11.167 2.991 1.00 97.94 86 PRO A C 1
ATOM 676 O O . PRO A 1 86 ? 7.158 -11.743 1.936 1.00 97.94 86 PRO A O 1
ATOM 679 N N . SER A 1 87 ? 7.906 -9.920 3.045 1.00 97.81 87 SER A N 1
ATOM 680 C CA . SER A 1 87 ? 8.435 -9.163 1.904 1.00 97.81 87 SER A CA 1
ATOM 681 C C . SER A 1 87 ? 9.850 -8.728 2.247 1.00 97.81 87 SER A C 1
ATOM 683 O O . SER A 1 87 ? 10.107 -8.286 3.367 1.00 97.81 87 SER A O 1
ATOM 685 N N . LEU A 1 88 ? 10.777 -8.876 1.307 1.00 97.81 88 LEU A N 1
ATOM 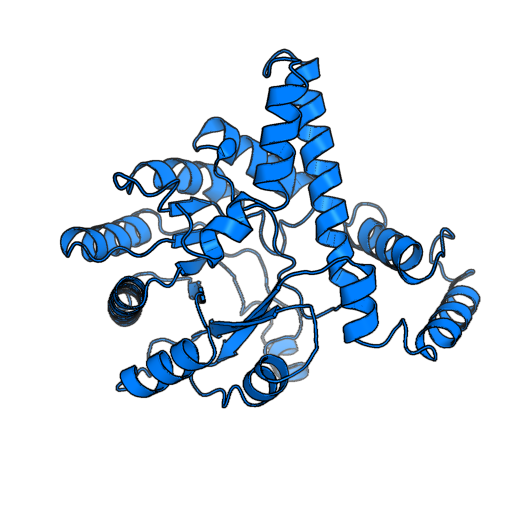686 C CA . LEU A 1 88 ? 12.168 -8.505 1.533 1.00 97.81 88 LEU A CA 1
ATOM 687 C C . LEU A 1 88 ? 12.354 -6.991 1.449 1.00 97.81 88 LEU A C 1
ATOM 689 O O . LEU A 1 88 ? 12.194 -6.407 0.379 1.00 97.81 88 LEU A O 1
ATOM 693 N N . ARG A 1 89 ? 12.843 -6.393 2.533 1.00 96.38 89 ARG A N 1
ATOM 694 C CA . ARG A 1 89 ? 13.225 -4.988 2.594 1.00 96.38 89 ARG A CA 1
ATOM 695 C C . ARG A 1 89 ? 14.731 -4.812 2.727 1.00 96.38 89 ARG A C 1
ATOM 697 O O . ARG A 1 89 ? 15.367 -5.292 3.666 1.00 96.38 89 ARG A O 1
ATOM 704 N N . ILE A 1 90 ? 15.293 -4.049 1.799 1.00 93.88 90 ILE A N 1
ATOM 705 C CA . ILE A 1 90 ? 16.675 -3.554 1.843 1.00 93.88 90 ILE A CA 1
ATOM 706 C C . ILE A 1 90 ? 16.599 -2.036 1.715 1.00 93.88 90 ILE A C 1
ATOM 708 O O . ILE A 1 90 ? 16.110 -1.539 0.702 1.00 93.88 90 ILE A O 1
ATOM 712 N N . ASP A 1 91 ? 17.043 -1.324 2.752 1.00 85.56 91 ASP A N 1
ATOM 713 C CA . ASP A 1 91 ? 17.091 0.145 2.771 1.00 85.56 91 ASP A CA 1
ATOM 714 C C . ASP A 1 91 ? 18.495 0.695 2.424 1.00 85.56 91 ASP A C 1
ATOM 716 O O . ASP A 1 91 ? 18.615 1.862 2.061 1.00 85.56 91 ASP A O 1
ATOM 720 N N . ASP A 1 92 ? 19.551 -0.125 2.519 1.00 86.81 92 ASP A N 1
ATOM 721 C CA . ASP A 1 92 ? 20.931 0.230 2.152 1.00 86.81 92 ASP A CA 1
ATOM 722 C C . ASP A 1 92 ? 21.532 -0.854 1.249 1.00 86.81 92 ASP A C 1
ATOM 724 O O . ASP A 1 92 ? 21.812 -1.972 1.687 1.00 86.81 92 ASP A O 1
ATOM 728 N N . PHE A 1 93 ? 21.727 -0.511 -0.023 1.00 88.06 93 PHE A N 1
ATOM 729 C CA . PHE A 1 93 ? 22.269 -1.414 -1.035 1.00 88.06 93 PHE A CA 1
ATOM 730 C C . PHE A 1 93 ? 23.803 -1.487 -1.036 1.00 88.06 93 PHE A C 1
ATOM 732 O O . PHE A 1 93 ? 24.364 -2.346 -1.702 1.00 88.06 93 PHE A O 1
ATOM 739 N N . SER A 1 94 ? 24.511 -0.641 -0.279 1.00 81.69 94 SER A N 1
ATOM 740 C CA . SER A 1 94 ? 25.983 -0.565 -0.337 1.00 81.69 94 SER A CA 1
ATOM 741 C C . SER A 1 94 ? 26.712 -1.765 0.285 1.00 81.69 94 SER A C 1
ATOM 743 O O . SER A 1 94 ? 27.927 -1.902 0.146 1.00 81.69 94 SER A O 1
ATOM 745 N N . LYS A 1 95 ? 25.991 -2.629 1.007 1.00 74.25 95 LYS A N 1
ATOM 746 C CA . LYS A 1 95 ? 26.552 -3.749 1.779 1.00 74.25 95 LYS A CA 1
ATOM 747 C C . LYS A 1 95 ? 25.897 -5.078 1.430 1.00 74.25 95 LYS A C 1
ATOM 749 O O . LYS A 1 95 ? 25.569 -5.866 2.316 1.00 74.25 95 LYS A O 1
ATOM 754 N N . LEU A 1 96 ? 25.701 -5.335 0.143 1.00 81.94 96 LEU A N 1
ATOM 755 C CA . LEU A 1 96 ? 25.214 -6.632 -0.308 1.00 81.94 96 LEU A CA 1
ATOM 756 C C . LEU A 1 96 ? 26.389 -7.595 -0.502 1.00 81.94 96 LEU A C 1
ATOM 758 O O . LEU A 1 96 ? 27.314 -7.335 -1.265 1.00 81.94 96 LEU A O 1
ATOM 762 N N . GLY A 1 97 ? 26.367 -8.698 0.248 1.00 78.31 97 GLY A N 1
ATOM 763 C CA . GLY A 1 97 ? 27.244 -9.847 0.019 1.00 78.31 97 GLY A CA 1
ATOM 764 C C . GLY A 1 97 ? 26.657 -10.792 -1.032 1.00 78.31 97 GLY A C 1
ATOM 765 O O . GLY A 1 97 ? 25.819 -10.398 -1.836 1.00 78.31 97 GLY A O 1
ATOM 766 N N . ASN A 1 98 ? 27.047 -12.069 -0.998 1.00 81.75 98 ASN A N 1
ATOM 767 C CA . ASN A 1 98 ? 26.272 -13.100 -1.692 1.00 81.75 98 ASN A CA 1
ATOM 768 C C . ASN A 1 98 ? 24.904 -13.231 -0.999 1.00 81.75 98 ASN A C 1
ATOM 770 O O . ASN A 1 98 ? 24.856 -13.396 0.221 1.00 81.75 98 ASN A O 1
ATOM 774 N N . LEU A 1 99 ? 23.824 -13.120 -1.775 1.00 88.75 99 LEU A N 1
ATOM 775 C CA . LEU A 1 99 ? 22.451 -13.076 -1.274 1.00 88.75 99 LEU A CA 1
ATOM 776 C C . LEU A 1 99 ? 21.661 -14.360 -1.520 1.00 88.75 99 LEU A C 1
ATOM 778 O O . LEU A 1 99 ? 20.552 -14.465 -1.003 1.00 88.75 99 LEU A O 1
ATOM 782 N N . ASP A 1 100 ? 22.192 -15.325 -2.277 1.00 89.75 100 ASP A N 1
ATOM 783 C CA . ASP A 1 100 ? 21.425 -16.494 -2.727 1.00 89.75 100 ASP A CA 1
ATOM 784 C C . ASP A 1 100 ? 20.810 -17.238 -1.544 1.00 89.75 100 ASP A C 1
ATOM 786 O O . ASP A 1 100 ? 19.609 -17.485 -1.513 1.00 89.75 100 ASP A O 1
ATOM 790 N N . THR A 1 101 ? 21.605 -17.485 -0.499 1.00 92.50 101 THR A N 1
ATOM 791 C CA . THR A 1 101 ? 21.132 -18.178 0.707 1.00 92.50 101 THR A CA 1
ATOM 792 C C . THR A 1 101 ? 19.989 -17.429 1.400 1.00 92.50 101 THR A C 1
ATOM 794 O O . THR A 1 101 ? 19.028 -18.051 1.850 1.00 92.50 101 THR A O 1
ATOM 797 N N . GLN A 1 102 ? 20.062 -16.099 1.491 1.00 94.00 102 GLN A N 1
ATOM 798 C CA . GLN A 1 102 ? 19.025 -15.285 2.127 1.00 94.00 102 GLN A CA 1
ATOM 799 C C . GLN A 1 102 ? 17.770 -15.190 1.252 1.00 94.00 102 GLN A C 1
ATOM 801 O O . GLN A 1 102 ? 16.662 -15.340 1.760 1.00 94.00 102 GLN A O 1
ATOM 806 N N . LEU A 1 103 ? 17.917 -14.984 -0.058 1.00 96.12 103 LEU A N 1
ATOM 807 C CA . LEU A 1 103 ? 16.783 -14.942 -0.986 1.00 96.12 103 LEU A CA 1
ATOM 808 C C . LEU A 1 103 ? 16.060 -16.294 -1.054 1.00 96.12 103 LEU A C 1
ATOM 810 O O . LEU A 1 103 ? 14.827 -16.340 -1.108 1.00 96.12 103 LEU A O 1
ATOM 814 N N . ASP A 1 104 ? 16.808 -17.394 -0.995 1.00 95.94 104 ASP A N 1
ATOM 815 C CA . ASP A 1 104 ? 16.256 -18.745 -0.945 1.00 95.94 104 ASP A CA 1
ATOM 816 C C . ASP A 1 104 ? 15.539 -19.000 0.386 1.00 95.94 104 ASP A C 1
ATOM 818 O O . ASP A 1 104 ? 14.448 -19.570 0.390 1.00 95.94 104 ASP A O 1
ATOM 822 N N . HIS A 1 105 ? 16.075 -18.508 1.511 1.00 95.88 105 HIS A N 1
ATOM 823 C CA . HIS A 1 105 ? 15.388 -18.554 2.810 1.00 95.88 105 HIS A CA 1
ATOM 824 C C . HIS A 1 105 ? 14.022 -17.864 2.753 1.00 95.88 105 HIS A C 1
ATOM 826 O O . HIS A 1 105 ? 13.000 -18.478 3.060 1.00 95.88 105 HIS A O 1
ATOM 832 N N . PHE A 1 106 ? 13.974 -16.623 2.266 1.00 97.56 106 PHE A N 1
ATOM 833 C CA . PHE A 1 106 ? 12.715 -15.903 2.059 1.00 97.56 106 PHE A CA 1
ATOM 834 C C . PHE A 1 106 ? 11.763 -16.670 1.122 1.00 97.56 106 PHE A C 1
ATOM 836 O O . PHE A 1 106 ? 10.572 -16.799 1.421 1.00 97.56 106 PHE A O 1
ATOM 843 N N . SER A 1 107 ? 12.275 -17.225 0.018 1.00 96.31 107 SER A N 1
ATOM 844 C CA . SER A 1 107 ? 11.478 -18.011 -0.938 1.00 96.31 107 SER A CA 1
ATOM 845 C C . SER A 1 107 ? 10.853 -19.245 -0.281 1.00 96.31 107 SER A C 1
ATOM 847 O O . SER A 1 107 ? 9.668 -19.513 -0.478 1.00 96.31 107 SER A O 1
ATOM 849 N N . ASN A 1 108 ? 11.608 -19.957 0.561 1.00 95.62 108 ASN A N 1
ATOM 850 C CA . ASN A 1 108 ? 11.148 -21.153 1.273 1.00 95.62 108 ASN A CA 1
ATOM 851 C C . ASN A 1 108 ? 10.027 -20.851 2.282 1.00 95.62 108 ASN A C 1
ATOM 853 O O . ASN A 1 108 ? 9.123 -21.673 2.489 1.00 95.62 108 ASN A O 1
ATOM 857 N N . ILE A 1 109 ? 10.041 -19.660 2.883 1.00 95.94 109 ILE A N 1
ATOM 858 C CA . ILE A 1 109 ? 8.961 -19.181 3.759 1.00 95.94 109 ILE A CA 1
ATOM 859 C C . ILE A 1 109 ? 7.718 -18.754 2.960 1.00 95.94 109 ILE A C 1
ATOM 861 O O . ILE A 1 109 ? 6.612 -18.767 3.498 1.00 95.94 109 ILE A O 1
ATOM 865 N N . GLY A 1 110 ? 7.862 -18.489 1.661 1.00 94.38 110 GLY A N 1
ATOM 866 C CA . GLY A 1 110 ? 6.767 -18.110 0.765 1.00 94.38 110 GLY A CA 1
ATOM 867 C C . GLY A 1 110 ? 6.778 -16.637 0.368 1.00 94.38 110 GLY A C 1
ATOM 868 O O . GLY A 1 110 ? 5.749 -16.130 -0.076 1.00 94.38 110 GLY A O 1
ATOM 869 N N . CYS A 1 111 ? 7.912 -15.947 0.526 1.00 96.06 111 CYS A N 1
ATOM 870 C CA . CYS A 1 111 ? 8.097 -14.597 0.007 1.00 96.06 111 CYS A CA 1
ATOM 871 C C . CYS A 1 111 ? 7.815 -14.551 -1.499 1.00 96.06 111 CYS A C 1
ATOM 873 O O . CYS A 1 111 ? 8.228 -15.438 -2.252 1.00 96.06 111 CYS A O 1
ATOM 875 N N . LYS A 1 112 ? 7.126 -13.491 -1.921 1.00 95.12 112 LYS A N 1
ATOM 876 C CA . LYS A 1 112 ? 6.851 -13.164 -3.327 1.00 95.12 112 LYS A CA 1
ATOM 877 C C . LYS A 1 112 ? 7.063 -11.688 -3.644 1.00 95.12 112 LYS A C 1
ATOM 879 O O . LYS A 1 112 ? 6.841 -11.278 -4.776 1.00 95.12 112 LYS A O 1
ATOM 884 N N . LEU A 1 113 ? 7.455 -10.892 -2.654 1.00 96.56 113 LEU A N 1
ATOM 885 C CA . LEU A 1 113 ? 7.536 -9.443 -2.749 1.00 96.56 113 LEU A CA 1
ATOM 886 C C . LEU A 1 113 ? 8.887 -8.965 -2.217 1.00 96.56 113 LEU A C 1
ATOM 888 O O . LEU A 1 113 ? 9.363 -9.449 -1.193 1.00 96.56 113 LEU A O 1
ATOM 892 N N . ALA A 1 114 ? 9.454 -7.954 -2.858 1.00 97.50 114 ALA A N 1
ATOM 893 C CA . ALA A 1 114 ? 10.557 -7.172 -2.317 1.00 97.50 114 ALA A CA 1
ATOM 894 C C . ALA A 1 114 ? 10.140 -5.697 -2.267 1.00 97.50 114 ALA A C 1
ATOM 896 O O . ALA A 1 114 ? 9.625 -5.187 -3.259 1.00 97.50 114 ALA A O 1
ATOM 897 N N . ASP A 1 115 ? 10.291 -5.022 -1.127 1.00 95.69 115 ASP A N 1
ATOM 898 C CA . ASP A 1 115 ? 9.857 -3.640 -0.906 1.00 95.69 115 ASP A CA 1
ATOM 899 C C . ASP A 1 115 ? 11.018 -2.711 -0.542 1.00 95.69 115 ASP A C 1
ATOM 901 O O . ASP A 1 115 ? 11.489 -2.654 0.591 1.00 95.69 115 ASP A O 1
ATOM 905 N N . HIS A 1 116 ? 11.466 -1.914 -1.510 1.00 96.38 116 HIS A N 1
ATOM 906 C CA . HIS A 1 116 ? 12.631 -1.052 -1.336 1.00 96.38 116 HIS A CA 1
ATOM 907 C C . HIS A 1 116 ? 12.265 0.425 -1.340 1.00 96.38 116 HIS A C 1
ATOM 909 O O . HIS A 1 116 ? 11.515 0.890 -2.197 1.00 96.38 116 HIS A O 1
ATOM 915 N N . SER A 1 117 ? 12.832 1.183 -0.398 1.00 93.81 117 SER A N 1
ATOM 916 C CA . SER A 1 117 ? 12.837 2.646 -0.474 1.00 93.81 117 SER A CA 1
ATOM 917 C C . SER A 1 117 ? 13.954 3.083 -1.410 1.00 93.81 117 SER A C 1
ATOM 919 O O . SER A 1 117 ? 15.101 2.700 -1.207 1.00 93.81 117 SER A O 1
ATOM 921 N N . VAL A 1 118 ? 13.640 3.923 -2.391 1.00 93.69 118 VAL A N 1
ATOM 922 C CA . VAL A 1 118 ? 14.614 4.404 -3.373 1.00 93.69 118 VAL A CA 1
ATOM 923 C C . VAL A 1 118 ? 14.510 5.916 -3.552 1.00 93.69 118 VAL A C 1
ATOM 925 O O . VAL A 1 118 ? 13.426 6.503 -3.599 1.00 93.69 118 VAL A O 1
ATOM 928 N N . VAL A 1 119 ? 15.669 6.560 -3.615 1.00 89.75 119 VAL A N 1
ATOM 929 C CA . VAL A 1 119 ? 15.822 7.982 -3.973 1.00 89.75 119 VAL A CA 1
ATOM 930 C C . VAL A 1 119 ? 16.817 8.171 -5.118 1.00 89.75 119 VAL A C 1
ATOM 932 O O . VAL A 1 119 ? 16.857 9.237 -5.718 1.00 89.75 119 VAL A O 1
ATOM 935 N N . ASP A 1 120 ? 17.585 7.127 -5.427 1.00 89.12 120 ASP A N 1
ATOM 936 C CA . ASP A 1 120 ? 18.543 7.051 -6.518 1.00 89.12 120 ASP A CA 1
ATOM 937 C C . ASP A 1 120 ? 18.436 5.657 -7.155 1.00 89.12 120 ASP A C 1
ATOM 939 O O . ASP A 1 120 ? 18.286 4.656 -6.451 1.00 89.12 120 ASP A O 1
ATOM 943 N N . PHE A 1 121 ? 18.485 5.616 -8.484 1.00 92.44 121 PHE A N 1
ATOM 944 C CA . PHE A 1 121 ? 18.405 4.402 -9.299 1.00 92.44 121 PHE A CA 1
ATOM 945 C C . PHE A 1 121 ? 19.772 3.978 -9.859 1.00 92.44 121 PHE A C 1
ATOM 947 O O . PHE A 1 121 ? 19.861 2.950 -10.522 1.00 92.44 121 PHE A O 1
ATOM 954 N N . SER A 1 122 ? 20.830 4.758 -9.609 1.00 87.00 122 SER A N 1
ATOM 955 C CA . SER A 1 122 ? 22.192 4.479 -10.072 1.00 87.00 122 SER A CA 1
ATOM 956 C C . SER A 1 122 ? 22.886 3.245 -9.461 1.00 87.00 122 SER A C 1
ATOM 958 O O . SER A 1 122 ? 23.740 2.681 -10.153 1.00 87.00 122 SER A O 1
ATOM 960 N N . PRO A 1 123 ? 22.573 2.783 -8.225 1.00 87.44 123 PRO A N 1
ATOM 961 C CA . PRO A 1 123 ? 23.281 1.649 -7.634 1.00 87.44 123 PRO A CA 1
ATOM 962 C C . PRO A 1 123 ? 23.095 0.339 -8.431 1.00 87.44 123 PRO A C 1
ATOM 964 O O . PRO A 1 123 ? 21.960 -0.126 -8.593 1.00 87.44 123 PRO A O 1
ATOM 967 N N . PRO A 1 124 ? 24.180 -0.312 -8.903 1.00 88.56 124 PRO A N 1
ATOM 968 C CA . PRO A 1 124 ? 24.103 -1.551 -9.690 1.00 88.56 124 PRO A CA 1
ATOM 969 C C . PRO A 1 124 ? 23.540 -2.745 -8.901 1.00 88.56 124 PRO A C 1
ATOM 971 O O . PRO A 1 124 ? 23.082 -3.735 -9.484 1.00 88.56 124 PRO A O 1
ATOM 974 N N . GLU A 1 125 ? 23.563 -2.671 -7.576 1.00 92.06 125 GLU A N 1
ATOM 975 C CA . GLU A 1 125 ? 23.005 -3.667 -6.671 1.00 92.06 125 GLU A CA 1
ATOM 976 C C . GLU A 1 125 ? 21.488 -3.799 -6.822 1.00 92.06 125 GLU A C 1
ATOM 978 O O . GLU A 1 125 ? 20.975 -4.917 -6.823 1.00 92.06 125 GLU A O 1
ATOM 983 N N . LEU A 1 126 ? 20.772 -2.685 -7.027 1.00 92.25 126 LEU A N 1
ATOM 984 C CA . LEU A 1 126 ? 19.324 -2.704 -7.247 1.00 92.25 126 LEU A CA 1
ATOM 985 C C . LEU A 1 126 ? 18.971 -3.461 -8.536 1.00 92.25 126 LEU A C 1
ATOM 987 O O . LEU A 1 126 ? 18.046 -4.272 -8.543 1.00 92.25 126 LEU A O 1
ATOM 991 N N . ARG A 1 127 ? 19.750 -3.260 -9.606 1.00 91.94 127 ARG A N 1
ATOM 992 C CA . ARG A 1 127 ? 19.611 -4.017 -10.861 1.00 91.94 127 ARG A CA 1
ATOM 993 C C . ARG A 1 127 ? 19.845 -5.511 -10.644 1.00 91.94 127 ARG A C 1
ATOM 995 O O . ARG A 1 127 ? 19.065 -6.335 -11.112 1.00 91.94 127 ARG A O 1
ATOM 1002 N N . SER A 1 128 ? 20.911 -5.857 -9.925 1.00 92.31 128 SER A N 1
ATOM 1003 C CA . SER A 1 128 ? 21.272 -7.255 -9.655 1.00 92.31 128 SER A CA 1
ATOM 1004 C C . SER A 1 128 ? 20.183 -7.965 -8.843 1.00 92.31 128 SER A C 1
ATOM 1006 O O . SER A 1 128 ? 19.793 -9.081 -9.171 1.00 92.31 128 SER A O 1
ATOM 1008 N N . LEU A 1 129 ? 19.619 -7.283 -7.844 1.00 94.69 129 LEU A N 1
ATOM 1009 C CA . LEU A 1 129 ? 18.468 -7.761 -7.082 1.00 94.69 129 LEU A CA 1
ATOM 1010 C C . LEU A 1 129 ? 17.223 -7.951 -7.954 1.00 94.69 129 LEU A C 1
ATOM 1012 O O . LEU A 1 129 ? 16.573 -8.986 -7.857 1.00 94.69 129 LEU A O 1
ATOM 1016 N N . ALA A 1 130 ? 16.908 -6.992 -8.828 1.00 95.38 130 ALA A N 1
ATOM 1017 C CA . ALA A 1 130 ? 15.755 -7.092 -9.721 1.00 95.38 130 ALA A CA 1
ATOM 1018 C C . ALA A 1 130 ? 15.824 -8.334 -10.625 1.00 95.38 130 ALA A C 1
ATOM 1020 O O . ALA A 1 130 ? 14.819 -9.025 -10.797 1.00 95.38 130 ALA A O 1
ATOM 1021 N N . VAL A 1 131 ? 17.017 -8.665 -11.128 1.00 94.06 131 VAL A N 1
ATOM 1022 C CA . VAL A 1 131 ? 17.269 -9.905 -11.876 1.00 94.06 131 VAL A CA 1
ATOM 1023 C C . VAL A 1 131 ? 17.003 -11.146 -11.017 1.00 94.06 131 VAL A C 1
ATOM 1025 O O . VAL A 1 131 ? 16.342 -12.083 -11.471 1.00 94.06 131 VAL A O 1
ATOM 1028 N N . GLU A 1 132 ? 17.471 -11.166 -9.767 1.00 94.56 132 GLU A N 1
ATOM 1029 C CA . GLU A 1 132 ? 17.202 -12.284 -8.853 1.00 94.56 132 GLU A CA 1
ATOM 1030 C C . GLU A 1 132 ? 15.714 -12.425 -8.511 1.00 94.56 132 GLU A C 1
ATOM 1032 O O . GLU A 1 132 ? 15.222 -13.548 -8.355 1.00 94.56 132 GLU A O 1
ATOM 1037 N N . TYR A 1 133 ? 14.985 -11.308 -8.432 1.00 96.19 133 TYR A N 1
ATOM 1038 C CA . TYR A 1 133 ? 13.538 -11.295 -8.228 1.00 96.19 133 TYR A CA 1
ATOM 1039 C C . TYR A 1 133 ? 12.800 -11.854 -9.440 1.00 96.19 133 TYR A C 1
ATOM 1041 O O . TYR A 1 133 ? 11.905 -12.677 -9.266 1.00 96.19 133 TYR A O 1
ATOM 1049 N N . ALA A 1 134 ? 13.217 -11.508 -10.660 1.00 94.88 134 ALA A N 1
ATOM 1050 C CA . ALA A 1 134 ? 12.642 -12.085 -11.871 1.00 94.88 134 ALA A CA 1
ATOM 1051 C C . ALA A 1 134 ? 12.843 -13.606 -11.932 1.00 94.88 134 ALA A C 1
ATOM 1053 O O . ALA A 1 134 ? 11.891 -14.340 -12.186 1.00 94.88 134 ALA A O 1
ATOM 1054 N N . ARG A 1 135 ? 14.045 -14.103 -11.602 1.00 93.75 135 ARG A N 1
ATOM 1055 C CA . ARG A 1 135 ? 14.327 -15.554 -11.551 1.00 93.75 135 ARG A CA 1
ATOM 1056 C C . ARG A 1 135 ? 13.462 -16.310 -10.545 1.00 93.75 135 ARG A C 1
ATOM 1058 O O . ARG A 1 135 ? 13.187 -17.490 -10.745 1.00 93.75 135 ARG A O 1
ATOM 1065 N N . ARG A 1 136 ? 13.063 -15.648 -9.458 1.00 93.81 136 ARG A N 1
ATOM 1066 C CA . ARG A 1 136 ? 12.242 -16.226 -8.381 1.00 93.81 136 ARG A CA 1
ATOM 1067 C C . ARG A 1 136 ? 10.747 -15.957 -8.553 1.00 93.81 136 ARG A C 1
ATOM 1069 O O . ARG A 1 136 ? 9.957 -16.387 -7.709 1.00 93.81 136 ARG A O 1
ATOM 1076 N N . ASP A 1 137 ? 10.366 -15.270 -9.631 1.00 92.88 137 ASP A N 1
ATOM 1077 C CA . ASP A 1 137 ? 9.005 -14.796 -9.879 1.00 92.88 137 ASP A CA 1
ATOM 1078 C C . ASP A 1 137 ? 8.448 -14.008 -8.679 1.00 92.88 137 ASP A C 1
ATOM 1080 O O . ASP A 1 137 ? 7.362 -14.265 -8.145 1.00 92.88 137 ASP A O 1
ATOM 1084 N N . TRP A 1 138 ? 9.283 -13.088 -8.194 1.00 95.75 138 TRP A N 1
ATOM 1085 C CA . TRP A 1 138 ? 8.938 -12.098 -7.187 1.00 95.75 138 TRP A CA 1
ATOM 1086 C C . TRP A 1 138 ? 8.563 -10.777 -7.848 1.00 95.75 138 TRP A C 1
ATOM 1088 O O . TRP A 1 138 ? 9.052 -10.410 -8.918 1.00 95.75 138 TRP A O 1
ATOM 1098 N N . VAL A 1 139 ? 7.719 -10.033 -7.151 1.00 96.44 139 VAL A N 1
ATOM 1099 C CA . VAL A 1 139 ? 7.364 -8.661 -7.480 1.00 96.44 139 VAL A CA 1
ATOM 1100 C C . VAL A 1 139 ? 8.328 -7.707 -6.784 1.00 96.44 139 VAL A C 1
ATOM 1102 O O . VAL A 1 139 ? 8.518 -7.775 -5.568 1.00 96.44 139 VAL A O 1
ATOM 1105 N N . LEU A 1 140 ? 8.872 -6.763 -7.543 1.00 97.50 140 LEU A N 1
ATOM 1106 C CA . LEU A 1 140 ? 9.676 -5.661 -7.031 1.00 97.50 140 LEU A CA 1
ATOM 1107 C C . LEU A 1 140 ? 8.795 -4.433 -6.764 1.00 97.50 140 LEU A C 1
ATOM 1109 O O . LEU A 1 140 ? 8.127 -3.918 -7.652 1.00 97.50 140 LEU A O 1
ATOM 1113 N N . GLN A 1 141 ? 8.819 -3.917 -5.544 1.00 98.19 141 GLN A N 1
ATOM 1114 C CA . GLN A 1 141 ? 8.125 -2.698 -5.147 1.00 98.19 141 GLN A CA 1
ATOM 1115 C C . GLN A 1 141 ? 9.140 -1.585 -4.896 1.00 98.19 141 GLN A C 1
ATOM 1117 O O . GLN A 1 141 ? 10.040 -1.727 -4.065 1.00 98.19 141 GLN A O 1
ATOM 1122 N N . LEU A 1 142 ? 8.970 -0.460 -5.589 1.00 98.06 142 LEU A N 1
ATOM 1123 C CA . LEU A 1 142 ? 9.830 0.715 -5.473 1.00 98.06 142 LEU A CA 1
ATOM 1124 C C . LEU A 1 142 ? 9.056 1.858 -4.817 1.00 98.06 142 LEU A C 1
ATOM 1126 O O . LEU A 1 142 ? 8.165 2.449 -5.422 1.00 98.06 142 LEU A O 1
ATOM 1130 N N . HIS A 1 143 ? 9.421 2.179 -3.579 1.00 98.00 143 HIS A N 1
ATOM 1131 C CA . HIS A 1 143 ? 8.892 3.297 -2.804 1.00 98.00 143 HIS A CA 1
ATOM 1132 C C . HIS A 1 143 ? 9.779 4.529 -2.993 1.00 98.00 143 HIS A C 1
ATOM 1134 O O . HIS A 1 143 ? 10.874 4.614 -2.431 1.00 98.00 143 HIS A O 1
ATOM 1140 N N . ILE A 1 144 ? 9.316 5.474 -3.808 1.00 97.62 144 ILE A N 1
ATOM 1141 C CA . ILE A 1 144 ? 10.152 6.497 -4.443 1.00 97.62 144 ILE A CA 1
ATOM 1142 C C . ILE A 1 144 ? 9.956 7.866 -3.778 1.00 97.62 144 ILE A C 1
ATOM 1144 O O . ILE A 1 144 ? 8.833 8.358 -3.655 1.00 97.62 144 ILE A O 1
ATOM 1148 N N . GLY A 1 145 ? 11.061 8.524 -3.409 1.00 95.88 145 GLY A N 1
ATOM 1149 C CA . GLY A 1 145 ? 11.067 9.971 -3.139 1.00 95.88 145 GLY A CA 1
ATOM 1150 C C . GLY A 1 145 ? 10.748 10.399 -1.700 1.00 95.88 145 GLY A C 1
ATOM 1151 O O . GLY A 1 145 ? 10.278 11.514 -1.479 1.00 95.88 145 GLY A O 1
ATOM 1152 N N . ALA A 1 146 ? 10.993 9.550 -0.698 1.00 95.19 146 ALA A N 1
ATOM 1153 C CA . ALA A 1 146 ? 10.847 9.937 0.709 1.00 95.19 146 ALA A CA 1
ATOM 1154 C C . ALA A 1 146 ? 12.033 10.771 1.222 1.00 95.19 146 ALA A C 1
ATOM 1156 O O . ALA A 1 146 ? 13.162 10.282 1.260 1.00 95.19 146 ALA A O 1
ATOM 1157 N N . GLN A 1 147 ? 11.772 11.983 1.731 1.00 94.50 147 GLN A N 1
ATOM 1158 C CA . GLN A 1 147 ? 12.769 12.758 2.476 1.00 94.50 147 GLN A CA 1
ATOM 1159 C C . GLN A 1 147 ? 12.728 12.358 3.952 1.00 94.50 147 GLN A C 1
ATOM 1161 O O . GLN A 1 147 ? 11.882 12.817 4.720 1.00 94.50 147 GLN A O 1
ATOM 1166 N N . ARG A 1 148 ? 13.647 11.481 4.363 1.00 90.56 148 ARG A N 1
ATOM 1167 C CA . ARG A 1 14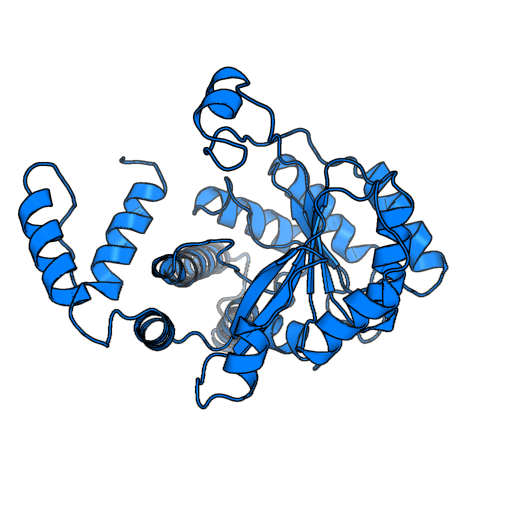8 ? 13.689 10.934 5.736 1.00 90.56 148 ARG A CA 1
ATOM 1168 C C . ARG A 1 148 ? 14.507 11.788 6.711 1.00 90.56 148 ARG A C 1
ATOM 1170 O O . ARG A 1 148 ? 14.261 11.771 7.915 1.00 90.56 148 ARG A O 1
ATOM 1177 N N . GLU A 1 149 ? 15.424 12.598 6.191 1.00 88.75 149 GLU A N 1
ATOM 1178 C CA . GLU A 1 149 ? 16.332 13.428 6.982 1.00 88.75 149 GLU A CA 1
ATOM 1179 C C . GLU A 1 149 ? 15.840 14.888 7.062 1.00 88.75 149 GLU A C 1
ATOM 1181 O O . GLU A 1 149 ? 16.422 15.780 6.452 1.00 88.75 149 GLU A O 1
ATOM 1186 N N . THR A 1 150 ? 14.771 15.175 7.822 1.00 92.94 150 THR A N 1
ATOM 1187 C CA . THR A 1 150 ? 14.270 16.567 7.977 1.00 92.94 150 THR A CA 1
ATOM 1188 C C . THR A 1 150 ? 14.822 17.283 9.221 1.00 92.94 150 THR A C 1
ATOM 1190 O O . THR A 1 150 ? 15.439 18.335 9.111 1.00 92.94 150 THR A O 1
ATOM 1193 N N . SER A 1 151 ? 14.671 16.699 10.418 1.00 94.56 151 SER A N 1
ATOM 1194 C CA . SER A 1 151 ? 15.074 17.306 11.699 1.00 94.56 151 SER A CA 1
ATOM 1195 C C . SER A 1 151 ? 16.129 16.486 12.445 1.00 94.56 151 SER A C 1
ATOM 1197 O O . SER A 1 151 ? 15.819 15.451 13.038 1.00 94.56 151 SER A O 1
ATOM 1199 N N . THR A 1 152 ? 17.377 16.968 12.464 1.00 94.31 152 THR A N 1
ATOM 1200 C CA . THR A 1 152 ? 18.491 16.317 13.185 1.00 94.31 152 THR A CA 1
ATOM 1201 C C . THR A 1 152 ? 18.216 16.212 14.682 1.00 94.31 152 THR A C 1
ATOM 1203 O O . THR A 1 152 ? 18.448 15.165 15.283 1.00 94.31 152 THR A O 1
ATOM 1206 N N . ARG A 1 153 ? 17.652 17.271 15.284 1.00 96.19 153 ARG A N 1
ATOM 1207 C CA . ARG A 1 153 ? 17.305 17.291 16.713 1.00 96.19 153 ARG A CA 1
ATOM 1208 C C . ARG A 1 153 ? 16.346 16.158 17.070 1.00 96.19 153 ARG A C 1
ATOM 1210 O O . ARG A 1 153 ? 16.563 15.462 18.053 1.00 96.19 153 ARG A O 1
ATOM 1217 N N . LEU A 1 154 ? 15.280 15.973 16.288 1.00 93.81 154 LEU A N 1
ATOM 1218 C CA . LEU A 1 154 ? 14.305 14.917 16.567 1.00 93.81 154 LEU A CA 1
ATOM 1219 C C . LEU A 1 154 ? 14.877 13.523 16.285 1.00 93.81 154 LEU A C 1
ATOM 1221 O O . LEU A 1 154 ? 14.573 12.603 17.038 1.00 93.81 154 LEU A O 1
ATOM 1225 N N . ARG A 1 155 ? 15.763 13.377 15.289 1.00 93.06 155 ARG A N 1
ATOM 1226 C CA . ARG A 1 155 ? 16.493 12.121 15.046 1.00 93.06 155 ARG A CA 1
ATOM 1227 C C . ARG A 1 155 ? 17.340 11.675 16.219 1.00 93.06 155 ARG A C 1
ATOM 1229 O O . ARG A 1 155 ? 17.281 10.509 16.597 1.00 93.06 155 ARG A O 1
ATOM 1236 N N . GLN A 1 156 ? 18.072 12.605 16.817 1.00 93.25 156 GLN A N 1
ATOM 1237 C CA . GLN A 1 156 ? 18.874 12.323 18.004 1.00 93.25 156 GLN A CA 1
ATOM 1238 C C . GLN A 1 156 ? 18.011 11.935 19.213 1.00 93.25 156 GLN A C 1
ATOM 1240 O O . GLN A 1 156 ? 18.444 11.126 20.025 1.00 93.25 156 GLN A O 1
ATOM 1245 N N . LEU A 1 157 ? 16.797 12.487 19.330 1.00 94.00 157 LEU A N 1
ATOM 1246 C CA . LEU A 1 157 ? 15.909 12.236 20.470 1.00 94.00 157 LEU A CA 1
ATOM 1247 C C . LEU A 1 157 ? 15.069 10.959 20.340 1.00 94.00 157 LEU A C 1
ATOM 1249 O O . LEU A 1 157 ? 14.872 10.269 21.335 1.00 94.00 157 LEU A O 1
ATOM 1253 N N . ALA A 1 158 ? 14.531 10.670 19.154 1.00 92.44 158 ALA A N 1
ATOM 1254 C CA . ALA A 1 158 ? 13.514 9.631 18.965 1.00 92.44 158 ALA A CA 1
ATOM 1255 C C . ALA A 1 158 ? 13.974 8.446 18.100 1.00 92.44 158 ALA A C 1
ATOM 1257 O O . ALA A 1 158 ? 13.257 7.448 18.022 1.00 92.44 158 ALA A O 1
ATOM 1258 N N . GLY A 1 159 ? 15.153 8.529 17.468 1.00 90.00 159 GLY A N 1
ATOM 1259 C CA . GLY A 1 159 ? 15.655 7.495 16.559 1.00 90.00 159 GLY A CA 1
ATOM 1260 C C . GLY A 1 159 ? 14.835 7.384 15.265 1.00 90.00 159 GLY A C 1
ATOM 1261 O O . GLY A 1 159 ? 13.709 7.860 15.199 1.00 90.00 159 GLY A O 1
ATOM 1262 N N . PRO A 1 160 ? 15.354 6.729 14.214 1.00 83.56 160 PRO A N 1
ATOM 1263 C CA . PRO A 1 160 ? 14.996 6.935 12.797 1.00 83.56 160 PRO A CA 1
ATOM 1264 C C . PRO A 1 160 ? 13.500 6.879 12.417 1.00 83.56 160 PRO A C 1
ATOM 1266 O O . PRO A 1 160 ? 13.114 7.470 11.412 1.00 83.56 160 PRO A O 1
ATOM 1269 N N . ALA A 1 161 ? 12.645 6.236 13.214 1.00 80.94 161 ALA A N 1
ATOM 1270 C CA . ALA A 1 161 ? 11.207 6.093 12.973 1.00 80.94 161 ALA A CA 1
ATOM 1271 C C . ALA A 1 161 ? 10.324 7.119 13.730 1.00 80.94 161 ALA A C 1
ATOM 1273 O O . ALA A 1 161 ? 9.169 6.831 14.039 1.00 80.94 161 ALA A O 1
ATOM 1274 N N . GLY A 1 162 ? 10.843 8.311 14.046 1.00 81.69 162 GLY A N 1
ATOM 1275 C CA . GLY A 1 162 ? 10.167 9.307 14.894 1.00 81.69 162 GLY A CA 1
ATOM 1276 C C . GLY A 1 162 ? 9.186 10.276 14.210 1.00 81.69 162 GLY A C 1
ATOM 1277 O O . GLY A 1 162 ? 8.795 11.264 14.826 1.00 81.69 162 GLY A O 1
ATOM 1278 N N . GLY A 1 163 ? 8.792 10.047 12.951 1.00 84.31 163 GLY A N 1
ATOM 1279 C CA . GLY A 1 163 ? 7.737 10.834 12.283 1.00 84.31 163 GLY A CA 1
ATOM 1280 C C . GLY A 1 163 ? 8.162 12.187 11.690 1.00 84.31 163 GLY A C 1
ATOM 1281 O O . GLY A 1 163 ? 7.311 12.996 11.337 1.00 84.31 163 GLY A O 1
ATOM 1282 N N . TYR A 1 164 ? 9.460 12.436 11.541 1.00 89.88 164 TYR A N 1
ATOM 1283 C CA . TYR A 1 164 ? 10.026 13.633 10.901 1.00 89.88 164 TYR A CA 1
ATOM 1284 C C . TYR A 1 164 ? 10.485 13.333 9.461 1.00 89.88 164 TYR A C 1
ATOM 1286 O O . TYR A 1 164 ? 11.613 13.625 9.068 1.00 89.88 164 TYR A O 1
ATOM 1294 N N . ALA A 1 165 ? 9.608 12.738 8.661 1.00 92.69 165 ALA A N 1
ATOM 1295 C CA . ALA A 1 165 ? 9.799 12.604 7.218 1.00 92.69 165 ALA A CA 1
ATOM 1296 C C . ALA A 1 165 ? 8.937 13.635 6.466 1.00 92.69 165 ALA A C 1
ATOM 1298 O O . ALA A 1 165 ? 8.074 14.285 7.062 1.00 92.69 165 ALA A O 1
ATOM 1299 N N . SER A 1 166 ? 9.173 13.798 5.168 1.00 95.50 166 SER A N 1
ATOM 1300 C CA . SER A 1 166 ? 8.304 14.564 4.272 1.00 95.50 166 SER A CA 1
ATOM 1301 C C . SER A 1 166 ? 8.288 13.967 2.866 1.00 95.50 166 SER A C 1
ATOM 1303 O O . SER A 1 166 ? 9.070 13.069 2.540 1.00 95.50 166 SER A O 1
ATOM 1305 N N . ILE A 1 167 ? 7.414 14.509 2.017 1.00 97.25 167 ILE A N 1
ATOM 1306 C CA . ILE A 1 167 ? 7.527 14.361 0.564 1.00 97.25 167 ILE A CA 1
ATOM 1307 C C . ILE A 1 167 ? 8.884 14.945 0.137 1.00 97.25 167 ILE A C 1
ATOM 1309 O O . ILE A 1 167 ? 9.242 16.045 0.570 1.00 97.25 167 ILE A O 1
ATOM 1313 N N . GLY A 1 168 ? 9.660 14.172 -0.623 1.00 96.00 168 GLY A N 1
ATOM 1314 C CA . GLY A 1 168 ? 10.947 14.580 -1.182 1.00 96.00 168 GLY A CA 1
ATOM 1315 C C . GLY A 1 168 ? 10.824 15.148 -2.596 1.00 96.00 168 GLY A C 1
ATOM 1316 O O . GLY A 1 168 ? 9.765 15.625 -3.012 1.00 96.00 168 GLY A O 1
ATOM 1317 N N . SER A 1 169 ? 11.930 15.119 -3.338 1.00 93.56 169 SER A N 1
ATOM 1318 C CA . SER A 1 169 ? 11.960 15.554 -4.736 1.00 93.56 169 SER A CA 1
ATOM 1319 C C . SER A 1 169 ? 11.092 14.667 -5.631 1.00 93.56 169 SER A C 1
ATOM 1321 O O . SER A 1 169 ? 10.789 13.525 -5.288 1.00 93.56 169 SER A O 1
ATOM 1323 N N . ALA A 1 170 ? 10.711 15.212 -6.786 1.00 95.19 170 ALA A N 1
ATOM 1324 C CA . ALA A 1 170 ? 10.143 14.431 -7.879 1.00 95.19 170 ALA A CA 1
ATOM 1325 C C . ALA A 1 170 ? 11.096 13.294 -8.293 1.00 95.19 170 ALA A C 1
ATOM 1327 O O . ALA A 1 170 ? 12.316 13.393 -8.109 1.00 95.19 170 ALA A O 1
ATOM 1328 N N . CYS A 1 171 ? 10.529 12.224 -8.840 1.00 97.44 171 CYS A N 1
ATOM 1329 C CA . CYS A 1 171 ? 11.259 11.062 -9.327 1.00 97.44 171 CYS A CA 1
ATOM 1330 C C . CYS A 1 171 ? 12.224 11.444 -10.466 1.00 97.44 171 CYS A C 1
ATOM 1332 O O . CYS A 1 171 ? 11.846 12.151 -11.401 1.00 97.44 171 CYS A O 1
ATOM 1334 N N . ASP A 1 172 ? 13.459 10.926 -10.435 1.00 97.00 172 ASP A N 1
ATOM 1335 C CA . ASP A 1 172 ? 14.331 10.923 -11.616 1.00 97.00 172 ASP A CA 1
ATOM 1336 C C . ASP A 1 172 ? 13.798 9.909 -12.639 1.00 97.00 172 ASP A C 1
ATOM 1338 O O . ASP A 1 172 ? 14.229 8.756 -12.687 1.00 97.00 172 ASP A O 1
ATOM 1342 N N . ILE A 1 173 ? 12.836 10.349 -13.455 1.00 97.06 173 ILE A N 1
ATOM 1343 C CA . ILE A 1 173 ? 12.208 9.524 -14.495 1.00 97.06 173 ILE A CA 1
ATOM 1344 C C . ILE A 1 173 ? 13.256 8.973 -15.465 1.00 97.06 173 ILE A C 1
ATOM 1346 O O . ILE A 1 173 ? 13.179 7.813 -15.856 1.00 97.06 173 ILE A O 1
ATOM 1350 N N . ALA A 1 174 ? 14.268 9.767 -15.829 1.00 96.88 174 ALA A N 1
ATOM 1351 C CA . ALA A 1 174 ? 15.310 9.316 -16.744 1.00 96.88 174 ALA A CA 1
ATOM 1352 C C . ALA A 1 174 ? 16.167 8.207 -16.114 1.00 96.88 174 ALA A C 1
ATOM 1354 O O . ALA A 1 174 ? 16.524 7.247 -16.796 1.00 96.88 174 ALA A O 1
ATOM 1355 N N . GLY A 1 175 ? 16.490 8.328 -14.824 1.00 97.06 175 GLY A N 1
ATOM 1356 C CA . GLY A 1 175 ? 17.161 7.284 -14.047 1.00 97.06 175 GLY A CA 1
ATOM 1357 C C . GLY A 1 175 ? 16.342 6.007 -13.933 1.00 97.06 175 GLY A C 1
ATOM 1358 O O . GLY A 1 175 ? 16.875 4.929 -14.190 1.00 97.06 175 GLY A O 1
ATOM 1359 N N . LEU A 1 176 ? 15.047 6.127 -13.634 1.00 97.38 176 LEU A N 1
ATOM 1360 C CA . LEU A 1 176 ? 14.144 4.981 -13.583 1.00 97.38 176 LEU A CA 1
ATOM 1361 C C . LEU A 1 176 ? 14.059 4.276 -14.944 1.00 97.38 176 LEU A C 1
ATOM 1363 O O . LEU A 1 176 ? 14.221 3.062 -14.995 1.00 97.38 176 LEU A O 1
ATOM 1367 N N . CYS A 1 177 ? 13.883 5.011 -16.047 1.00 97.31 177 CYS A N 1
ATOM 1368 C CA . CYS A 1 177 ? 13.857 4.420 -17.388 1.00 97.31 177 CYS A CA 1
ATOM 1369 C C . CYS A 1 177 ? 15.150 3.667 -17.715 1.00 97.31 177 CYS A C 1
ATOM 1371 O O . CYS A 1 177 ? 15.069 2.559 -18.229 1.00 97.31 177 CYS A O 1
ATOM 1373 N N . ARG A 1 178 ? 16.326 4.231 -17.393 1.00 96.69 178 ARG A N 1
ATOM 1374 C CA . ARG A 1 178 ? 17.612 3.540 -17.604 1.00 96.69 178 ARG A CA 1
ATOM 1375 C C . ARG A 1 178 ? 17.687 2.233 -16.818 1.00 96.69 178 ARG A C 1
ATOM 1377 O O . ARG A 1 178 ? 18.054 1.215 -17.386 1.00 96.69 178 ARG A O 1
ATOM 1384 N N . LEU A 1 179 ? 17.305 2.247 -15.538 1.00 96.06 179 LEU A N 1
ATOM 1385 C CA . LEU A 1 179 ? 17.283 1.037 -14.714 1.00 96.06 179 LEU A CA 1
ATOM 1386 C C . LEU A 1 179 ? 16.365 -0.036 -15.319 1.00 96.06 179 LEU A C 1
ATOM 1388 O O . LEU A 1 179 ? 16.771 -1.189 -15.437 1.00 96.06 179 LEU A O 1
ATOM 1392 N N . LEU A 1 180 ? 15.138 0.339 -15.691 1.00 96.50 180 LEU A N 1
ATOM 1393 C CA . LEU A 1 180 ? 14.156 -0.591 -16.254 1.00 96.50 180 LEU A CA 1
ATOM 1394 C C . LEU A 1 180 ? 14.620 -1.162 -17.603 1.00 96.50 180 LEU A C 1
ATOM 1396 O O . LEU A 1 180 ? 14.568 -2.375 -17.784 1.00 96.50 180 LEU A O 1
ATOM 1400 N N . ASP A 1 181 ? 15.131 -0.315 -18.498 1.00 96.19 181 ASP A N 1
ATOM 1401 C CA . ASP A 1 181 ? 15.641 -0.699 -19.822 1.00 96.19 181 ASP A CA 1
ATOM 1402 C C . ASP A 1 181 ? 16.858 -1.632 -19.733 1.00 96.19 181 ASP A C 1
ATOM 1404 O O . ASP A 1 181 ? 16.931 -2.635 -20.443 1.00 96.19 181 ASP A O 1
ATOM 1408 N N . GLU A 1 182 ? 17.787 -1.373 -18.807 1.00 94.50 182 GLU A N 1
ATOM 1409 C CA . GLU A 1 182 ? 18.939 -2.251 -18.577 1.00 94.50 182 GLU A CA 1
ATOM 1410 C C . GLU A 1 182 ? 18.515 -3.654 -18.118 1.00 94.50 182 GLU A C 1
ATOM 1412 O O . GLU A 1 182 ? 19.088 -4.654 -18.560 1.00 94.50 182 GLU A O 1
ATOM 1417 N N . ILE A 1 183 ? 17.516 -3.748 -17.233 1.00 94.56 183 ILE A N 1
ATOM 1418 C CA . ILE A 1 183 ? 16.993 -5.039 -16.771 1.00 94.56 183 ILE A CA 1
ATOM 1419 C C . ILE A 1 183 ? 16.216 -5.724 -17.907 1.00 94.56 183 ILE A C 1
ATOM 1421 O O . ILE A 1 183 ? 16.418 -6.914 -18.170 1.00 94.56 183 ILE A O 1
ATOM 1425 N N . GLU A 1 184 ? 15.348 -4.991 -18.604 1.00 94.81 184 GLU A N 1
ATOM 1426 C CA . GLU A 1 184 ? 14.522 -5.522 -19.691 1.00 94.81 184 GLU A CA 1
ATOM 1427 C C . GLU A 1 184 ? 15.351 -6.020 -20.873 1.00 94.81 184 GLU A C 1
ATOM 1429 O O . GLU A 1 184 ? 15.071 -7.099 -21.391 1.00 94.81 184 GLU A O 1
ATOM 1434 N N . SER A 1 185 ? 16.424 -5.314 -21.233 1.00 93.06 185 SER A N 1
ATOM 1435 C CA . SER A 1 185 ? 17.347 -5.706 -22.306 1.00 93.06 185 SER A CA 1
ATOM 1436 C C . SER A 1 185 ? 17.998 -7.076 -22.077 1.00 93.06 185 SER A C 1
ATOM 1438 O O . SER A 1 185 ? 18.447 -7.720 -23.025 1.00 93.06 185 SER A O 1
ATOM 1440 N N . SER A 1 186 ? 18.039 -7.551 -20.827 1.00 89.50 186 SER A N 1
ATOM 1441 C CA . SER A 1 186 ? 18.507 -8.899 -20.474 1.00 89.50 186 SER A CA 1
ATOM 1442 C C . SER A 1 186 ? 17.399 -9.966 -20.458 1.00 89.50 186 SER A C 1
ATOM 1444 O O . SER A 1 186 ? 17.675 -11.137 -20.197 1.00 89.50 186 SER A O 1
ATOM 1446 N N . GLY A 1 187 ? 16.148 -9.580 -20.732 1.00 88.69 187 GLY A N 1
ATOM 1447 C CA . GLY A 1 187 ? 14.963 -10.438 -20.675 1.00 88.69 187 GLY A CA 1
ATOM 1448 C C . GLY A 1 187 ? 14.525 -10.799 -19.252 1.00 88.69 187 GLY A C 1
ATOM 1449 O O . GLY A 1 187 ? 13.834 -11.795 -19.065 1.00 88.69 187 GLY A O 1
ATOM 1450 N N . GLN A 1 188 ? 14.961 -10.041 -18.239 1.00 91.88 188 GLN A N 1
ATOM 1451 C CA . GLN A 1 188 ? 14.817 -10.395 -16.818 1.00 91.88 188 GLN A CA 1
ATOM 1452 C C . GLN A 1 188 ? 14.094 -9.311 -16.010 1.00 91.88 188 GLN A C 1
ATOM 1454 O O . GLN A 1 188 ? 14.346 -9.160 -14.818 1.00 91.88 188 GLN A O 1
ATOM 1459 N N . LEU A 1 189 ? 13.211 -8.527 -16.637 1.00 95.88 189 LEU A N 1
ATOM 1460 C CA . LEU A 1 189 ? 12.429 -7.513 -15.925 1.00 95.88 189 LEU A CA 1
ATOM 1461 C C . LEU A 1 189 ? 11.328 -8.191 -15.090 1.00 95.88 189 LEU A C 1
ATOM 1463 O O . LEU A 1 189 ? 10.429 -8.791 -15.688 1.00 95.88 189 LEU A O 1
ATOM 1467 N N . PRO A 1 190 ? 11.361 -8.109 -13.742 1.00 96.12 190 PRO A N 1
ATOM 1468 C CA . PRO A 1 190 ? 10.303 -8.673 -12.915 1.00 96.12 190 PRO A CA 1
ATOM 1469 C C . PRO A 1 190 ? 9.010 -7.870 -13.075 1.00 96.12 190 PRO A C 1
ATOM 1471 O O . PRO A 1 190 ? 8.972 -6.797 -13.680 1.00 96.12 190 PRO A O 1
ATOM 1474 N N . ARG A 1 191 ? 7.937 -8.359 -12.456 1.00 96.00 191 ARG A N 1
ATOM 1475 C CA . ARG A 1 191 ? 6.764 -7.520 -12.200 1.00 96.00 191 ARG A CA 1
ATOM 1476 C C . ARG A 1 191 ? 7.130 -6.432 -11.197 1.00 96.00 191 ARG A C 1
ATOM 1478 O O . ARG A 1 191 ? 7.803 -6.714 -10.204 1.00 96.00 191 ARG A O 1
ATOM 1485 N N . ILE A 1 192 ? 6.697 -5.199 -11.452 1.00 97.31 192 ILE A N 1
ATOM 1486 C CA . ILE A 1 192 ? 7.102 -4.028 -10.665 1.00 97.31 192 ILE A CA 1
ATOM 1487 C C . ILE A 1 192 ? 5.885 -3.229 -10.207 1.00 97.31 192 ILE A C 1
ATOM 1489 O O . ILE A 1 192 ? 4.937 -3.048 -10.964 1.00 97.31 192 ILE A O 1
ATOM 1493 N N . ILE A 1 193 ? 5.928 -2.700 -8.985 1.00 98.12 193 ILE A N 1
ATOM 1494 C CA . ILE A 1 193 ? 4.975 -1.703 -8.488 1.00 98.12 193 ILE A CA 1
ATOM 1495 C C . ILE A 1 193 ? 5.742 -0.434 -8.114 1.00 98.12 193 ILE A C 1
ATOM 1497 O O . ILE A 1 193 ? 6.658 -0.469 -7.292 1.00 98.12 193 ILE A O 1
ATOM 1501 N N . LEU A 1 194 ? 5.356 0.690 -8.711 1.00 98.44 194 LEU A N 1
ATOM 1502 C CA . LEU A 1 194 ? 5.948 2.004 -8.478 1.00 98.44 194 LEU A CA 1
ATOM 1503 C C . LEU A 1 194 ? 5.074 2.801 -7.505 1.00 98.44 194 LEU A C 1
ATOM 1505 O O . LEU A 1 194 ? 3.924 3.099 -7.815 1.00 98.44 194 LEU A O 1
ATOM 1509 N N . TYR A 1 195 ? 5.621 3.185 -6.354 1.00 98.44 195 TYR A N 1
ATOM 1510 C CA . TYR A 1 195 ? 4.938 3.980 -5.332 1.00 98.44 195 TYR A CA 1
ATOM 1511 C C . TYR A 1 195 ? 5.592 5.367 -5.220 1.00 98.44 195 TYR A C 1
ATOM 1513 O O . TYR A 1 195 ? 6.533 5.540 -4.439 1.00 98.44 195 TYR A O 1
ATOM 1521 N N . PRO A 1 196 ? 5.143 6.376 -5.989 1.00 98.06 196 PRO A N 1
ATOM 1522 C CA . PRO A 1 196 ? 5.629 7.742 -5.821 1.00 98.06 196 PRO A CA 1
ATOM 1523 C C . PRO A 1 196 ? 5.087 8.373 -4.537 1.00 98.06 196 PRO A C 1
ATOM 1525 O O . PRO A 1 196 ? 3.882 8.354 -4.280 1.00 98.06 196 PRO A O 1
ATOM 1528 N N . LEU A 1 197 ? 5.968 8.995 -3.748 1.00 98.38 197 LEU A N 1
ATOM 1529 C CA . LEU A 1 197 ? 5.538 9.837 -2.631 1.00 98.38 197 LEU A CA 1
ATOM 1530 C C . LEU A 1 197 ? 5.163 11.251 -3.078 1.00 98.38 197 LEU A C 1
ATOM 1532 O O . LEU A 1 197 ? 4.324 11.892 -2.446 1.00 98.38 197 LEU A O 1
ATOM 1536 N N . ASN A 1 198 ? 5.802 11.762 -4.132 1.00 98.38 198 ASN A N 1
ATOM 1537 C CA . ASN A 1 198 ? 5.496 13.079 -4.664 1.00 98.38 198 ASN A CA 1
ATOM 1538 C C . ASN A 1 198 ? 4.332 12.973 -5.666 1.00 98.38 198 ASN A C 1
ATOM 1540 O O . ASN A 1 198 ? 4.495 12.359 -6.719 1.00 98.38 198 ASN A O 1
ATOM 1544 N N . PRO A 1 199 ? 3.157 13.567 -5.384 1.00 97.81 199 PRO A N 1
ATOM 1545 C CA . PRO A 1 199 ? 1.992 13.441 -6.260 1.00 97.81 199 PRO A CA 1
ATOM 1546 C C . PRO A 1 199 ? 2.188 14.094 -7.639 1.00 97.81 199 PRO A C 1
ATOM 1548 O O . PRO A 1 199 ? 1.430 13.792 -8.559 1.00 97.81 199 PRO A O 1
ATOM 1551 N N . ALA A 1 200 ? 3.206 14.948 -7.820 1.00 97.62 200 ALA A N 1
ATOM 1552 C CA . ALA A 1 200 ? 3.573 15.473 -9.137 1.00 97.62 200 ALA A CA 1
ATOM 1553 C C . ALA A 1 200 ? 4.039 14.371 -10.109 1.00 97.62 200 ALA A C 1
ATOM 1555 O O . ALA A 1 200 ? 3.941 14.545 -11.323 1.00 97.62 200 ALA A O 1
ATOM 1556 N N . ASP A 1 201 ? 4.491 13.227 -9.587 1.00 98.44 201 ASP A N 1
ATOM 1557 C CA . ASP A 1 201 ? 5.007 12.118 -10.390 1.00 98.44 201 ASP A CA 1
ATOM 1558 C C . ASP A 1 201 ? 3.907 11.182 -10.909 1.00 98.44 201 ASP A C 1
ATOM 1560 O O . ASP A 1 201 ? 4.189 10.333 -11.754 1.00 98.44 201 ASP A O 1
ATOM 1564 N N . TYR A 1 202 ? 2.655 11.312 -10.442 1.00 98.50 202 TYR A N 1
ATOM 1565 C CA . TYR A 1 202 ? 1.588 10.368 -10.794 1.00 98.50 202 TYR A CA 1
ATOM 1566 C C . TYR A 1 202 ? 1.385 10.236 -12.302 1.00 98.50 202 TYR A C 1
ATOM 1568 O O . TYR A 1 202 ? 1.330 9.117 -12.799 1.00 98.50 202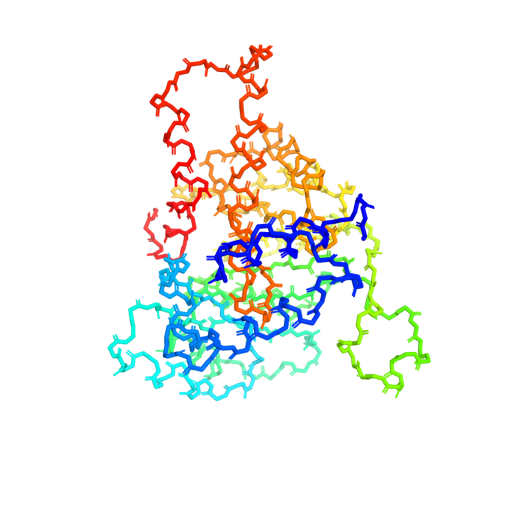 TYR A O 1
ATOM 1576 N N . ALA A 1 203 ? 1.303 11.346 -13.040 1.00 98.12 203 ALA A N 1
ATOM 1577 C CA . ALA A 1 203 ? 1.093 11.297 -14.486 1.00 98.12 203 ALA A CA 1
ATOM 1578 C C . ALA A 1 203 ? 2.279 10.638 -15.208 1.00 98.12 203 ALA A C 1
ATOM 1580 O O . ALA A 1 203 ? 2.085 9.733 -16.016 1.00 98.12 203 ALA A O 1
ATOM 1581 N N . ALA A 1 204 ? 3.507 11.045 -14.871 1.00 97.75 204 ALA A N 1
ATOM 1582 C CA . ALA A 1 204 ? 4.715 10.502 -15.484 1.00 97.75 204 ALA A CA 1
ATOM 1583 C C . ALA A 1 204 ? 4.845 8.992 -15.226 1.00 97.75 204 ALA A C 1
ATOM 1585 O O . ALA A 1 204 ? 5.003 8.215 -16.168 1.00 97.75 204 ALA A O 1
ATOM 1586 N N . LEU A 1 205 ? 4.692 8.552 -13.975 1.00 98.12 205 LEU A N 1
ATOM 1587 C CA . LEU A 1 205 ? 4.788 7.131 -13.641 1.00 98.12 205 LEU A CA 1
ATOM 1588 C C . LEU A 1 205 ? 3.602 6.318 -14.165 1.00 98.12 205 LEU A C 1
ATOM 1590 O O . LEU A 1 205 ? 3.810 5.182 -14.578 1.00 98.12 205 LEU A O 1
A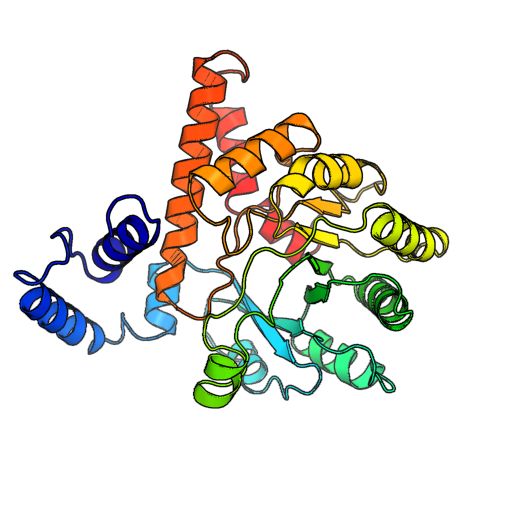TOM 1594 N N . ALA A 1 206 ? 2.392 6.885 -14.227 1.00 97.88 206 ALA A N 1
ATOM 1595 C CA . ALA A 1 206 ? 1.251 6.225 -14.860 1.00 97.88 206 ALA A CA 1
ATOM 1596 C C . ALA A 1 206 ? 1.525 5.946 -16.345 1.00 97.88 206 ALA A C 1
ATOM 1598 O O . ALA A 1 206 ? 1.323 4.816 -16.784 1.00 97.88 206 ALA A O 1
ATOM 1599 N N . THR A 1 207 ? 2.052 6.919 -17.103 1.00 97.12 207 THR A N 1
ATOM 1600 C CA . THR A 1 207 ? 2.414 6.692 -18.517 1.00 97.12 207 THR A CA 1
ATOM 1601 C C . THR A 1 207 ? 3.506 5.635 -18.679 1.00 97.12 207 THR A C 1
ATOM 1603 O O . THR A 1 207 ? 3.444 4.822 -19.599 1.00 97.12 207 THR A O 1
ATOM 1606 N N . LEU A 1 208 ? 4.461 5.590 -17.745 1.00 96.19 208 LEU A N 1
ATOM 1607 C CA . LEU A 1 208 ? 5.567 4.638 -17.777 1.00 96.19 208 LEU A CA 1
ATOM 1608 C C . LEU A 1 208 ? 5.107 3.182 -17.621 1.00 96.19 208 LEU A C 1
ATOM 1610 O O . LEU A 1 208 ? 5.751 2.280 -18.153 1.00 96.19 208 LEU A O 1
ATOM 1614 N N . THR A 1 209 ? 3.974 2.939 -16.946 1.00 94.81 209 THR A N 1
ATOM 1615 C CA . THR A 1 209 ? 3.414 1.581 -16.804 1.00 94.81 209 THR A CA 1
ATOM 1616 C C . THR A 1 209 ? 3.137 0.902 -18.149 1.00 94.81 209 THR A C 1
ATOM 1618 O O . THR A 1 209 ? 3.225 -0.321 -18.245 1.00 94.81 209 THR A O 1
ATOM 1621 N N . GLY A 1 210 ? 2.845 1.684 -19.196 1.00 93.25 210 GLY A N 1
ATOM 1622 C CA . GLY A 1 210 ? 2.602 1.185 -20.549 1.00 93.25 210 GLY A CA 1
ATOM 1623 C C . GLY A 1 210 ? 3.863 0.978 -21.392 1.00 93.25 210 GLY A C 1
ATOM 1624 O O . GLY A 1 210 ? 3.765 0.395 -22.466 1.00 93.25 210 GLY A O 1
ATOM 1625 N N . SER A 1 211 ? 5.034 1.446 -20.946 1.00 94.19 211 SER A N 1
ATOM 1626 C CA . SER A 1 211 ? 6.276 1.374 -21.731 1.00 94.19 211 SER A CA 1
ATOM 1627 C C . SER A 1 211 ? 6.972 0.012 -21.666 1.00 94.19 211 SER A C 1
ATOM 1629 O O . SER A 1 211 ? 7.696 -0.326 -22.593 1.00 94.19 211 SER A O 1
ATOM 1631 N N . PHE A 1 212 ? 6.730 -0.765 -20.607 1.00 93.19 212 PHE A N 1
ATOM 1632 C CA . PHE A 1 212 ? 7.425 -2.025 -20.303 1.00 93.19 212 PHE A CA 1
ATOM 1633 C C . PHE A 1 212 ? 6.433 -3.194 -20.190 1.00 93.19 212 PHE A C 1
ATOM 1635 O O . PHE A 1 212 ? 6.325 -3.864 -19.158 1.00 93.19 212 PHE A O 1
ATOM 1642 N N . SER A 1 213 ? 5.608 -3.379 -21.221 1.00 91.88 213 SER A N 1
ATOM 1643 C CA . SER A 1 213 ? 4.588 -4.433 -21.274 1.00 91.88 213 SER A CA 1
ATOM 1644 C C . SER A 1 213 ? 5.156 -5.765 -21.771 1.00 91.88 213 SER A C 1
ATOM 1646 O O . SER A 1 213 ? 6.075 -5.779 -22.581 1.00 91.88 213 SER A O 1
ATOM 1648 N N . GLU A 1 214 ? 4.558 -6.882 -21.357 1.00 92.00 214 GLU A N 1
ATOM 1649 C CA . GLU A 1 214 ? 4.933 -8.226 -21.811 1.00 92.00 214 GLU A CA 1
ATOM 1650 C C . GLU A 1 214 ? 3.683 -9.035 -22.157 1.00 92.00 214 GLU A C 1
ATOM 1652 O O . GLU A 1 214 ? 2.669 -8.957 -21.455 1.00 92.00 214 GLU A O 1
ATOM 1657 N N . ASP A 1 215 ? 3.761 -9.818 -23.233 1.00 90.69 215 ASP A N 1
ATOM 1658 C CA . ASP A 1 215 ? 2.676 -10.694 -23.666 1.00 90.69 215 ASP A CA 1
ATOM 1659 C C . ASP A 1 215 ? 2.295 -11.687 -22.561 1.00 90.69 215 ASP A C 1
ATOM 1661 O O . ASP A 1 215 ? 3.138 -12.336 -21.950 1.00 90.69 215 ASP A O 1
ATOM 1665 N N . GLY A 1 216 ? 0.995 -11.808 -22.295 1.00 88.50 216 GLY A N 1
ATOM 1666 C CA . GLY A 1 216 ? 0.473 -12.679 -21.237 1.00 88.50 216 GLY A CA 1
ATOM 1667 C C . GLY A 1 216 ? 0.564 -12.097 -19.821 1.00 88.50 216 GLY A C 1
ATOM 1668 O O . GLY A 1 216 ? -0.160 -12.553 -18.943 1.00 88.50 216 GLY A O 1
ATOM 1669 N N . VAL A 1 217 ? 1.338 -11.031 -19.588 1.00 90.19 217 VAL A N 1
ATOM 1670 C CA . VAL A 1 217 ? 1.468 -10.419 -18.257 1.00 90.19 217 VAL A CA 1
ATOM 1671 C C . VAL A 1 217 ? 0.565 -9.194 -18.141 1.00 90.19 217 VAL A C 1
ATOM 1673 O O . VAL A 1 217 ? 0.819 -8.131 -18.712 1.00 90.19 217 VAL A O 1
ATOM 1676 N N . ARG A 1 218 ? -0.503 -9.297 -17.342 1.00 90.94 218 ARG A N 1
ATOM 1677 C CA . ARG A 1 218 ? -1.414 -8.160 -17.136 1.00 90.94 218 ARG A CA 1
ATOM 1678 C C . ARG A 1 218 ? -0.775 -7.100 -16.243 1.00 90.94 218 ARG A C 1
ATOM 1680 O O . ARG A 1 218 ? -0.719 -7.247 -15.022 1.00 90.94 218 ARG A O 1
ATOM 1687 N N . GLY A 1 219 ? -0.365 -6.009 -16.888 1.00 92.31 219 GLY A N 1
ATOM 1688 C CA . GLY A 1 219 ? 0.134 -4.803 -16.242 1.00 92.31 219 GLY A CA 1
ATOM 1689 C C . GLY A 1 219 ? 1.470 -5.023 -15.542 1.00 92.31 219 GLY A C 1
ATOM 1690 O O . GLY A 1 219 ? 1.564 -4.743 -14.356 1.00 92.31 219 GLY A O 1
ATOM 1691 N N . LYS A 1 220 ? 2.472 -5.535 -16.269 1.00 94.44 220 LYS A N 1
ATOM 1692 C CA . LYS A 1 220 ? 3.814 -5.889 -15.768 1.00 94.44 220 LYS A CA 1
ATOM 1693 C C . LYS A 1 220 ? 4.434 -4.842 -14.837 1.00 94.44 220 LYS A C 1
ATOM 1695 O O . LYS A 1 220 ? 4.987 -5.211 -13.802 1.00 94.44 220 LYS A O 1
ATOM 1700 N N . ILE A 1 221 ? 4.284 -3.560 -15.167 1.00 96.88 221 ILE A N 1
ATOM 1701 C CA . ILE A 1 221 ? 4.552 -2.452 -14.251 1.00 96.88 221 ILE A CA 1
ATOM 1702 C C . ILE A 1 221 ? 3.220 -1.839 -13.809 1.00 96.88 221 ILE A C 1
ATOM 1704 O O . ILE A 1 221 ? 2.377 -1.496 -14.634 1.00 96.88 221 ILE A O 1
ATOM 1708 N N . GLN A 1 222 ? 3.037 -1.688 -12.501 1.00 97.38 222 GLN A N 1
ATOM 1709 C CA . GLN A 1 222 ? 1.875 -1.064 -11.876 1.00 97.38 222 GLN A CA 1
ATOM 1710 C C . GLN A 1 222 ? 2.248 0.288 -11.272 1.00 97.38 222 GLN A C 1
ATOM 1712 O O . GLN A 1 222 ? 3.311 0.440 -10.668 1.00 97.38 222 GLN A O 1
ATOM 1717 N N . LEU A 1 223 ? 1.322 1.242 -11.344 1.00 98.06 223 LEU A N 1
ATOM 1718 C CA . LEU A 1 223 ? 1.307 2.367 -10.418 1.00 98.06 223 LEU A CA 1
ATOM 1719 C C . LEU A 1 223 ? 0.646 1.885 -9.122 1.00 98.06 223 LEU A C 1
ATOM 1721 O O . LEU A 1 223 ? -0.514 1.467 -9.125 1.00 98.06 223 LEU A O 1
ATOM 1725 N N . GLY A 1 224 ? 1.410 1.880 -8.033 1.00 97.81 224 GLY A N 1
ATOM 1726 C CA . GLY A 1 224 ? 0.918 1.519 -6.710 1.00 97.81 224 GLY A CA 1
ATOM 1727 C C . GLY A 1 224 ? -0.064 2.561 -6.164 1.00 97.81 224 GLY A C 1
ATOM 1728 O O . GLY A 1 224 ? -0.024 3.716 -6.589 1.00 97.81 224 GLY A O 1
ATOM 1729 N N . PRO A 1 225 ? -0.937 2.180 -5.211 1.00 98.12 225 PRO A N 1
ATOM 1730 C CA . PRO A 1 225 ? -1.892 3.095 -4.590 1.00 98.12 225 PRO A CA 1
ATOM 1731 C C . PRO A 1 225 ? -1.219 4.338 -4.001 1.00 98.12 225 PRO A C 1
ATOM 1733 O O . PRO A 1 225 ? -0.050 4.310 -3.615 1.00 98.12 225 PRO A O 1
ATOM 1736 N N . ALA A 1 226 ? -2.006 5.409 -3.861 1.00 98.50 226 ALA A N 1
ATOM 1737 C CA . ALA A 1 226 ? -1.586 6.651 -3.219 1.00 98.50 226 ALA A CA 1
ATOM 1738 C C . ALA A 1 226 ? -0.882 6.377 -1.876 1.00 98.50 226 ALA A C 1
ATOM 1740 O O . ALA A 1 226 ? -1.491 5.886 -0.925 1.00 98.50 226 ALA A O 1
ATOM 1741 N N . TRP A 1 227 ? 0.414 6.687 -1.818 1.00 98.50 227 TRP A N 1
ATOM 1742 C CA . TRP A 1 227 ? 1.297 6.204 -0.761 1.00 98.50 227 TRP A CA 1
ATOM 1743 C C . TRP A 1 227 ? 1.509 7.235 0.358 1.00 98.50 227 TRP A C 1
ATOM 1745 O O . TRP A 1 227 ? 1.693 8.431 0.105 1.00 98.50 227 TRP A O 1
ATOM 1755 N N . TRP A 1 228 ? 1.513 6.748 1.605 1.00 97.56 228 TRP A N 1
ATOM 1756 C CA . TRP A 1 228 ? 1.878 7.460 2.834 1.00 97.56 228 TRP A CA 1
ATOM 1757 C C . TRP A 1 228 ? 1.157 8.802 3.013 1.00 97.56 228 TRP A C 1
ATOM 1759 O O . TRP A 1 228 ? -0.002 8.818 3.423 1.00 97.56 228 TRP A O 1
ATOM 1769 N N . TYR A 1 229 ? 1.815 9.938 2.743 1.00 98.12 229 TYR A N 1
ATOM 1770 C CA . TYR A 1 229 ? 1.195 11.260 2.891 1.00 98.12 229 TYR A CA 1
ATOM 1771 C C . TYR A 1 229 ? 0.016 11.465 1.942 1.00 98.12 229 TYR A C 1
ATOM 1773 O O . TYR A 1 229 ? -0.801 12.332 2.221 1.00 98.12 229 TYR A O 1
ATOM 1781 N N . ASN A 1 230 ? -0.089 10.664 0.878 1.00 98.62 230 ASN A N 1
ATOM 1782 C CA . ASN A 1 230 ? -1.162 10.730 -0.106 1.00 98.62 230 ASN A CA 1
ATOM 1783 C C . ASN A 1 230 ? -2.304 9.732 0.157 1.00 98.62 230 ASN A C 1
ATOM 1785 O O . ASN A 1 230 ? -3.313 9.789 -0.548 1.00 98.62 230 ASN A O 1
ATOM 1789 N N . ASP A 1 231 ? -2.189 8.847 1.159 1.00 98.56 231 ASP A N 1
ATOM 1790 C CA . ASP A 1 231 ? -3.261 7.919 1.556 1.00 98.56 231 ASP A CA 1
ATOM 1791 C C . ASP A 1 231 ? -4.373 8.687 2.291 1.00 98.56 231 ASP A C 1
ATOM 1793 O O . ASP A 1 231 ? -4.561 8.605 3.498 1.00 98.56 231 ASP A O 1
ATOM 1797 N N . HIS A 1 232 ? -5.084 9.540 1.569 1.00 98.56 232 HIS A N 1
ATOM 1798 C CA . HIS A 1 232 ? -6.270 10.252 2.019 1.00 98.56 232 HIS A CA 1
ATOM 1799 C C . HIS A 1 232 ? -7.168 10.531 0.811 1.00 98.56 232 HIS A C 1
ATOM 1801 O O . HIS A 1 232 ? -6.728 10.441 -0.328 1.00 98.56 232 HIS A O 1
ATOM 1807 N N . ALA A 1 233 ? -8.429 10.918 1.028 1.00 98.62 233 ALA A N 1
ATOM 1808 C CA . ALA A 1 233 ? -9.429 10.981 -0.043 1.00 98.62 233 ALA A CA 1
ATOM 1809 C C . ALA A 1 233 ? -8.977 11.801 -1.265 1.00 98.62 233 ALA A C 1
ATOM 1811 O O . ALA A 1 233 ? -9.142 11.349 -2.390 1.00 98.62 233 ALA A O 1
ATOM 1812 N N . LEU A 1 234 ? -8.364 12.972 -1.052 1.00 98.44 234 LEU A N 1
ATOM 1813 C CA . LEU A 1 234 ? -7.855 13.799 -2.154 1.00 98.44 234 LEU A CA 1
ATOM 1814 C C . LEU A 1 234 ? -6.657 13.172 -2.889 1.00 98.44 234 LEU A C 1
ATOM 1816 O O . LEU A 1 234 ? -6.615 13.228 -4.112 1.00 98.44 234 LEU A O 1
ATOM 1820 N N . GLY A 1 235 ? -5.713 12.553 -2.174 1.00 98.69 235 GLY A N 1
ATOM 1821 C CA . GLY A 1 235 ? -4.544 11.919 -2.785 1.00 98.69 235 GLY A CA 1
ATOM 1822 C C . GLY A 1 235 ? -4.916 10.638 -3.532 1.00 98.69 235 GLY A C 1
ATOM 1823 O O . GLY A 1 235 ? -4.437 10.423 -4.641 1.00 98.69 235 GLY A O 1
ATOM 1824 N N . ILE A 1 236 ? -5.853 9.855 -2.986 1.00 98.88 236 ILE A N 1
ATOM 1825 C CA . ILE A 1 236 ? -6.443 8.686 -3.652 1.00 98.88 236 ILE A CA 1
ATOM 1826 C C . ILE A 1 236 ? -7.161 9.105 -4.941 1.00 98.88 236 ILE A C 1
ATOM 1828 O O . ILE A 1 236 ? -6.962 8.464 -5.965 1.00 98.88 236 ILE A O 1
ATOM 1832 N N . ARG A 1 237 ? -7.963 10.182 -4.927 1.00 98.81 237 ARG A N 1
ATOM 1833 C CA . ARG A 1 237 ? -8.632 10.685 -6.143 1.00 98.81 237 ARG A CA 1
ATOM 1834 C C . ARG A 1 237 ? -7.637 11.151 -7.197 1.00 98.81 237 ARG A C 1
ATOM 1836 O O . ARG A 1 237 ? -7.732 10.694 -8.324 1.00 98.81 237 ARG A O 1
ATOM 1843 N N . ALA A 1 238 ? -6.650 11.963 -6.817 1.00 98.69 238 ALA A N 1
ATOM 1844 C CA . ALA A 1 238 ? -5.618 12.423 -7.746 1.00 98.69 238 ALA A CA 1
ATOM 1845 C C . ALA A 1 238 ? -4.840 11.251 -8.375 1.00 98.69 238 ALA A C 1
ATOM 1847 O O . ALA A 1 238 ? -4.549 11.263 -9.568 1.00 98.69 238 ALA A O 1
ATOM 1848 N N . HIS A 1 239 ? -4.550 10.213 -7.585 1.00 98.69 239 HIS A N 1
ATOM 1849 C CA . HIS A 1 239 ? -3.973 8.968 -8.088 1.00 98.69 239 HIS A CA 1
ATOM 1850 C C . HIS A 1 239 ? -4.915 8.253 -9.074 1.00 98.69 239 HIS A C 1
ATOM 1852 O O . HIS A 1 239 ? -4.475 7.838 -10.143 1.00 98.69 239 HIS A O 1
ATOM 1858 N N . LEU A 1 240 ? -6.203 8.100 -8.737 1.00 98.75 240 LEU A N 1
ATOM 1859 C CA . LEU A 1 240 ? -7.193 7.449 -9.607 1.00 98.75 240 LEU A CA 1
ATOM 1860 C C . LEU A 1 240 ? -7.380 8.206 -10.926 1.00 98.75 240 LEU A C 1
ATOM 1862 O O . LEU A 1 240 ? -7.425 7.561 -11.969 1.00 98.75 240 LEU A O 1
ATOM 1866 N N . ASP A 1 241 ? -7.421 9.539 -10.891 1.00 98.44 241 ASP A N 1
ATOM 1867 C CA . ASP A 1 241 ? -7.496 10.385 -12.085 1.00 98.44 241 ASP A CA 1
ATOM 1868 C C . ASP A 1 241 ? -6.295 10.133 -13.006 1.00 98.44 241 ASP A C 1
ATOM 1870 O O . ASP A 1 241 ? -6.470 9.881 -14.199 1.00 98.44 241 ASP A O 1
ATOM 1874 N N . ALA A 1 242 ? -5.075 10.130 -12.456 1.00 98.44 242 ALA A N 1
ATOM 1875 C CA . ALA A 1 242 ? -3.865 9.856 -13.228 1.00 98.44 242 ALA A CA 1
ATOM 1876 C C . ALA A 1 242 ? -3.854 8.428 -13.797 1.00 98.44 242 ALA A C 1
ATOM 1878 O O . ALA A 1 242 ? -3.608 8.238 -14.988 1.00 98.44 242 ALA A O 1
ATOM 1879 N N . LEU A 1 243 ? -4.162 7.421 -12.975 1.00 98.38 243 LEU A N 1
ATOM 1880 C CA . LEU A 1 243 ? -4.159 6.023 -13.400 1.00 98.38 243 LEU A CA 1
ATOM 1881 C C . LEU A 1 243 ? -5.227 5.736 -14.461 1.00 98.38 243 LEU A C 1
ATOM 1883 O O . LEU A 1 243 ? -4.954 5.018 -15.418 1.00 98.38 243 LEU A O 1
ATOM 1887 N N . ALA A 1 244 ? -6.430 6.289 -14.311 1.00 97.69 244 ALA A N 1
ATOM 1888 C CA . ALA A 1 244 ? -7.507 6.118 -15.280 1.00 97.69 244 ALA A CA 1
ATOM 1889 C C . ALA A 1 244 ? -7.245 6.866 -16.595 1.00 97.69 244 ALA A C 1
ATOM 1891 O O . ALA A 1 244 ? -7.709 6.419 -17.641 1.00 97.69 244 ALA A O 1
ATOM 1892 N N . SER A 1 245 ? -6.504 7.978 -16.547 1.00 97.00 245 SER A N 1
ATOM 1893 C CA . SER A 1 245 ? -6.181 8.781 -17.733 1.00 97.00 245 SER A CA 1
ATOM 1894 C C . SER A 1 245 ? -5.008 8.221 -18.537 1.00 97.00 245 SER A C 1
ATOM 1896 O O . SER A 1 245 ? -5.018 8.297 -19.763 1.00 97.00 245 SER A O 1
ATOM 1898 N N . TYR A 1 246 ? -3.984 7.698 -17.857 1.00 97.25 246 TYR A N 1
ATOM 1899 C CA . TYR A 1 246 ? -2.698 7.367 -18.481 1.00 97.25 246 TYR A CA 1
ATOM 1900 C C . TYR A 1 246 ? -2.327 5.881 -18.424 1.00 97.25 246 TYR A C 1
ATOM 1902 O O . TYR A 1 246 ? -1.441 5.459 -19.162 1.00 97.25 246 TYR A O 1
ATOM 1910 N N . GLY A 1 247 ? -2.973 5.098 -17.558 1.00 95.38 247 GLY A N 1
ATOM 1911 C CA . GLY A 1 247 ? -2.739 3.662 -17.404 1.00 95.38 247 GLY A CA 1
ATOM 1912 C C . GLY A 1 247 ? -4.015 2.841 -17.594 1.00 95.38 247 GLY A C 1
ATOM 1913 O O . GLY A 1 247 ? -4.947 3.242 -18.288 1.00 95.38 247 GLY A O 1
ATOM 1914 N N . LEU A 1 248 ? -4.063 1.658 -16.971 1.00 95.00 248 LEU A N 1
ATOM 1915 C CA . LEU A 1 248 ? -5.199 0.736 -17.063 1.00 95.00 248 LEU A CA 1
ATOM 1916 C C . LEU A 1 248 ? -5.801 0.453 -15.684 1.00 95.00 248 LEU A C 1
ATOM 1918 O O . LEU A 1 248 ? -5.425 -0.510 -15.008 1.00 95.00 248 LEU A O 1
ATOM 1922 N N . LEU A 1 249 ? -6.809 1.245 -15.301 1.00 97.12 249 LEU A N 1
ATOM 1923 C CA . LEU A 1 249 ? -7.525 1.100 -14.024 1.00 97.12 249 LEU A CA 1
ATOM 1924 C C . LEU A 1 249 ? -8.080 -0.319 -13.794 1.00 97.12 249 LEU A C 1
ATOM 1926 O O . LEU A 1 249 ? -8.111 -0.794 -12.663 1.00 97.12 249 LEU A O 1
ATOM 1930 N N . SER A 1 250 ? -8.477 -1.030 -14.853 1.00 95.81 250 SER A N 1
ATOM 1931 C CA . SER A 1 250 ? -8.993 -2.405 -14.760 1.00 95.81 250 SER A CA 1
ATOM 1932 C C . SER A 1 250 ? -7.963 -3.424 -14.261 1.00 95.81 250 SER A C 1
ATOM 1934 O O . SER A 1 250 ? -8.346 -4.480 -13.750 1.00 95.81 250 SER A O 1
ATOM 1936 N N . THR A 1 251 ? -6.671 -3.110 -14.382 1.00 95.06 251 THR A N 1
ATOM 1937 C CA . THR A 1 251 ? -5.559 -3.942 -13.893 1.00 95.06 251 THR A CA 1
ATOM 1938 C C . THR A 1 251 ? -5.022 -3.494 -12.541 1.00 95.06 251 THR A C 1
ATOM 1940 O O . THR A 1 251 ? -4.211 -4.206 -11.960 1.00 95.06 251 THR A O 1
ATOM 1943 N N . PHE A 1 252 ? -5.500 -2.361 -12.016 1.00 98.00 252 PHE A N 1
ATOM 1944 C CA . PHE A 1 252 ? -5.001 -1.790 -10.773 1.00 98.00 252 PHE A CA 1
ATOM 1945 C C . PHE A 1 252 ? -5.105 -2.790 -9.621 1.00 98.00 252 PHE A C 1
ATOM 1947 O O . PHE A 1 252 ? -6.194 -3.272 -9.296 1.00 98.00 252 PHE A O 1
ATOM 1954 N N . ILE A 1 253 ? -3.967 -3.080 -8.993 1.00 95.88 253 ILE A N 1
ATOM 1955 C CA . ILE A 1 253 ? -3.854 -4.039 -7.886 1.00 95.88 253 ILE A CA 1
ATOM 1956 C C . ILE A 1 253 ? -4.582 -3.594 -6.610 1.00 95.88 253 ILE A C 1
ATOM 1958 O O . ILE A 1 253 ? -4.852 -4.421 -5.744 1.00 95.88 253 ILE A O 1
ATOM 1962 N N . GLY A 1 254 ? -4.957 -2.318 -6.501 1.00 97.06 254 GLY A N 1
ATOM 1963 C CA . GLY A 1 254 ? -5.759 -1.814 -5.394 1.00 97.06 254 GLY A CA 1
ATOM 1964 C C . GLY A 1 254 ? -4.932 -1.290 -4.225 1.00 97.06 254 GLY A C 1
ATOM 1965 O O . GLY A 1 254 ? -3.871 -0.706 -4.403 1.00 97.06 254 GLY A O 1
ATOM 1966 N N . MET A 1 255 ? -5.474 -1.437 -3.018 1.00 97.75 255 MET A N 1
ATOM 1967 C CA . MET A 1 255 ? -4.990 -0.781 -1.799 1.00 97.75 255 MET A CA 1
ATOM 1968 C C . MET A 1 255 ? -4.120 -1.702 -0.939 1.00 97.75 255 MET A C 1
ATOM 1970 O O . MET A 1 255 ? -4.427 -2.883 -0.794 1.00 97.75 255 MET A O 1
ATOM 1974 N N . THR A 1 256 ? -3.121 -1.123 -0.274 1.00 97.12 256 THR A N 1
ATOM 1975 C CA . THR A 1 256 ? -2.380 -1.719 0.851 1.00 97.12 256 THR A CA 1
ATOM 1976 C C . THR A 1 256 ? -2.400 -0.759 2.038 1.00 97.12 256 THR A C 1
ATOM 1978 O O . THR A 1 256 ? -2.536 0.446 1.847 1.00 97.12 256 THR A O 1
ATOM 1981 N N . THR A 1 257 ? -2.289 -1.254 3.272 1.00 97.81 257 THR A N 1
ATOM 1982 C CA . THR A 1 257 ? -2.344 -0.380 4.456 1.00 97.81 257 THR A CA 1
ATOM 1983 C C . THR A 1 257 ? -1.044 0.364 4.740 1.00 97.81 257 THR A C 1
ATOM 1985 O O . THR A 1 257 ? -1.114 1.402 5.396 1.00 97.81 257 THR A O 1
ATOM 1988 N N . ASP A 1 258 ? 0.105 -0.185 4.320 1.00 97.31 258 ASP A N 1
ATOM 1989 C CA . ASP A 1 258 ? 1.459 0.296 4.659 1.00 97.31 258 ASP A CA 1
ATOM 1990 C C . ASP A 1 258 ? 1.579 0.723 6.138 1.00 97.31 258 ASP A C 1
ATOM 1992 O O . ASP A 1 258 ? 1.964 1.840 6.494 1.00 97.31 258 ASP A O 1
ATOM 1996 N N . SER A 1 259 ? 1.109 -0.145 7.040 1.00 96.94 259 SER A N 1
ATOM 1997 C CA . SER A 1 259 ? 0.918 0.206 8.444 1.00 96.94 259 SER A CA 1
ATOM 1998 C C . SER A 1 259 ? 1.424 -0.860 9.399 1.00 96.94 259 SER A C 1
ATOM 2000 O O . SER A 1 259 ? 1.312 -2.059 9.169 1.00 96.94 259 SER A O 1
ATOM 2002 N N . ARG A 1 260 ? 1.878 -0.392 10.563 1.00 95.38 260 ARG A N 1
ATOM 2003 C CA . ARG A 1 260 ? 2.208 -1.215 11.734 1.00 95.38 260 ARG A CA 1
ATOM 2004 C C . ARG A 1 260 ? 1.045 -1.391 12.720 1.00 95.38 260 ARG A C 1
ATOM 2006 O O . ARG A 1 260 ? 1.212 -2.060 13.736 1.00 95.38 260 ARG A O 1
ATOM 2013 N N . SER A 1 261 ? -0.099 -0.741 12.485 1.00 97.19 261 SER A N 1
ATOM 2014 C CA . SER A 1 261 ? -1.284 -0.835 13.349 1.00 97.19 261 SER A CA 1
ATOM 2015 C C . SER A 1 261 ? -2.266 -1.865 12.804 1.00 97.19 261 SER A C 1
ATOM 2017 O O . SER A 1 261 ? -2.666 -1.781 11.646 1.00 97.19 261 SER A O 1
ATOM 2019 N N . LEU A 1 262 ? -2.742 -2.782 13.646 1.00 95.62 262 LEU A N 1
ATOM 2020 C CA . LEU A 1 262 ? -3.783 -3.743 13.256 1.00 95.62 262 LEU A CA 1
ATOM 2021 C C . LEU A 1 262 ? -5.149 -3.085 13.027 1.00 95.62 262 LEU A C 1
ATOM 2023 O O . LEU A 1 262 ? -5.954 -3.592 12.252 1.00 95.62 262 LEU A O 1
ATOM 2027 N N . LEU A 1 263 ? -5.397 -1.923 13.637 1.00 97.69 263 LEU A N 1
ATOM 2028 C CA . LEU A 1 263 ? -6.631 -1.169 13.404 1.00 97.69 263 LEU A CA 1
ATOM 2029 C C . LEU A 1 263 ? -6.655 -0.522 12.009 1.00 97.69 263 LEU A C 1
ATOM 2031 O O . LEU A 1 263 ? -7.720 -0.161 11.515 1.00 97.69 263 LEU A O 1
ATOM 2035 N N . SER A 1 264 ? -5.511 -0.457 11.320 1.00 97.81 264 SER A N 1
ATOM 2036 C CA . SER A 1 264 ? -5.391 0.179 10.005 1.00 97.81 264 SER A CA 1
ATOM 2037 C C . SER A 1 264 ? -6.186 -0.501 8.890 1.00 97.81 264 SER A C 1
ATOM 2039 O O . SER A 1 264 ? -6.347 0.106 7.837 1.00 97.81 264 SER A O 1
ATOM 2041 N N . MET A 1 265 ? -6.743 -1.704 9.091 1.00 97.81 265 MET A N 1
ATOM 2042 C CA . MET A 1 265 ? -7.555 -2.365 8.056 1.00 97.81 265 MET A CA 1
ATOM 2043 C C . MET A 1 265 ? -8.786 -1.538 7.647 1.00 97.81 265 MET A C 1
ATOM 2045 O O . MET A 1 265 ? -9.286 -1.693 6.533 1.00 97.81 265 MET A O 1
ATOM 2049 N N . VAL A 1 266 ? -9.231 -0.578 8.474 1.00 98.12 266 VAL A N 1
ATOM 2050 C CA . VAL A 1 266 ? -10.266 0.393 8.069 1.00 98.12 266 VAL A CA 1
ATOM 2051 C C . VAL A 1 266 ? -9.834 1.286 6.899 1.00 98.12 266 VAL A C 1
ATOM 2053 O O . VAL A 1 266 ? -10.692 1.864 6.235 1.00 98.12 266 VAL A O 1
ATOM 2056 N N . ARG A 1 267 ? -8.533 1.377 6.590 1.00 98.69 267 ARG A N 1
ATOM 2057 C CA . ARG A 1 267 ? -8.021 2.061 5.392 1.00 98.69 267 ARG A CA 1
ATOM 2058 C C . ARG A 1 267 ? -8.497 1.389 4.108 1.00 98.69 267 ARG A C 1
ATOM 2060 O O . ARG A 1 267 ? -8.803 2.096 3.156 1.00 98.69 267 ARG A O 1
ATOM 2067 N N . HIS A 1 268 ? -8.690 0.064 4.095 1.00 98.75 268 HIS A N 1
ATOM 2068 C CA . HIS A 1 268 ? -9.336 -0.603 2.960 1.00 98.75 268 HIS A CA 1
ATOM 2069 C C . HIS A 1 268 ? -10.795 -0.167 2.808 1.00 98.75 268 HIS A C 1
ATOM 2071 O O . HIS A 1 268 ? -11.242 0.068 1.690 1.00 98.75 268 HIS A O 1
ATOM 2077 N N . GLU A 1 269 ? -11.551 -0.024 3.902 1.00 98.62 269 GLU A N 1
ATOM 2078 C CA . GLU A 1 269 ? -12.908 0.533 3.824 1.00 98.62 269 GLU A CA 1
ATOM 2079 C C . GLU A 1 269 ? -12.885 1.978 3.317 1.00 98.62 269 GLU A C 1
ATOM 2081 O O . GLU A 1 269 ? -13.684 2.336 2.451 1.00 98.62 269 GLU A O 1
ATOM 2086 N N . TYR A 1 270 ? -11.974 2.798 3.838 1.00 98.81 270 TYR A N 1
ATOM 2087 C CA . TYR A 1 270 ? -11.823 4.188 3.428 1.00 98.81 270 TYR A CA 1
ATOM 2088 C C . TYR A 1 270 ? -11.520 4.302 1.929 1.00 98.81 270 TYR A C 1
ATOM 2090 O O . TYR A 1 270 ? -12.247 4.991 1.215 1.00 98.81 270 TYR A O 1
ATOM 2098 N N . PHE A 1 271 ? -10.534 3.547 1.435 1.00 98.88 271 PHE A N 1
ATOM 2099 C CA . PHE A 1 271 ? -10.215 3.445 0.013 1.00 98.88 271 PHE A CA 1
ATOM 2100 C C . PHE A 1 271 ? -11.422 2.992 -0.812 1.00 98.88 271 PHE A C 1
ATOM 2102 O O . PHE A 1 271 ? -11.785 3.669 -1.767 1.00 98.88 271 PHE A O 1
ATOM 2109 N N . ARG A 1 272 ? -12.094 1.897 -0.427 1.00 98.88 272 ARG A N 1
ATOM 2110 C CA . ARG A 1 272 ? -13.262 1.363 -1.155 1.00 98.88 272 ARG A CA 1
ATOM 2111 C C . ARG A 1 272 ? -14.376 2.398 -1.284 1.00 98.88 272 ARG A C 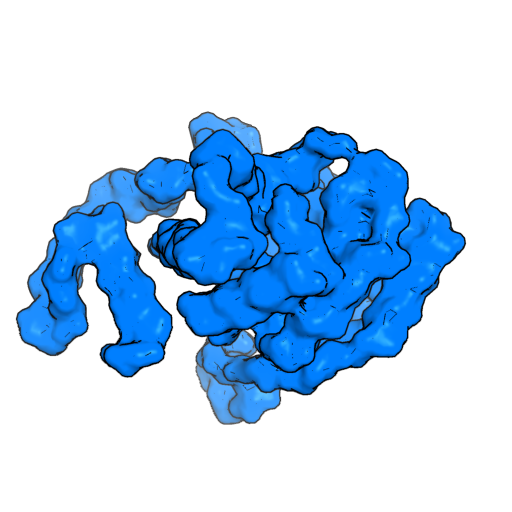1
ATOM 2113 O O . ARG A 1 272 ? -14.982 2.510 -2.343 1.00 98.88 272 ARG A O 1
ATOM 2120 N N . ARG A 1 273 ? -14.632 3.177 -0.230 1.00 98.81 273 ARG A N 1
ATOM 2121 C CA . ARG A 1 273 ? -15.617 4.269 -0.261 1.00 98.81 273 ARG A CA 1
ATOM 2122 C C . ARG A 1 273 ? -15.198 5.384 -1.210 1.00 98.81 273 ARG A C 1
ATOM 2124 O O . ARG A 1 273 ? -16.017 5.805 -2.014 1.00 98.81 273 ARG A O 1
ATOM 2131 N N . VAL A 1 274 ? -13.947 5.839 -1.129 1.00 98.88 274 VAL A N 1
ATOM 2132 C CA . VAL A 1 274 ? -13.424 6.889 -2.018 1.00 98.88 274 VAL A CA 1
ATOM 2133 C C . VAL A 1 274 ? -13.441 6.426 -3.474 1.00 98.88 274 VAL A C 1
ATOM 2135 O O . VAL A 1 274 ? -13.842 7.191 -4.341 1.00 98.88 274 VAL A O 1
ATOM 2138 N N . PHE A 1 275 ? -13.062 5.177 -3.737 1.00 98.88 275 PHE A N 1
ATOM 2139 C CA . PHE A 1 275 ? -13.053 4.592 -5.071 1.00 98.88 275 PHE A CA 1
ATOM 2140 C C . PHE A 1 275 ? -14.460 4.454 -5.657 1.00 98.88 275 PHE A C 1
ATOM 2142 O O . PHE A 1 275 ? -14.690 4.890 -6.780 1.00 98.88 275 PHE A O 1
ATOM 2149 N N . CYS A 1 276 ? -15.416 3.902 -4.903 1.00 98.75 276 CYS A N 1
ATOM 2150 C CA . CYS A 1 276 ? -16.800 3.791 -5.366 1.00 98.75 276 CYS A CA 1
ATOM 2151 C C . CYS A 1 276 ? -17.459 5.163 -5.561 1.00 98.75 276 CYS A C 1
ATOM 2153 O O . CYS A 1 276 ? -18.230 5.326 -6.500 1.00 98.75 276 CYS A O 1
ATOM 2155 N N . ASP A 1 277 ? -17.152 6.143 -4.708 1.00 98.81 277 ASP A N 1
ATOM 2156 C CA . ASP A 1 277 ? -17.631 7.516 -4.884 1.00 98.81 277 ASP A CA 1
ATOM 2157 C C . ASP A 1 277 ? -17.032 8.165 -6.140 1.00 98.81 277 ASP A C 1
ATOM 2159 O O . ASP A 1 277 ? -17.765 8.707 -6.961 1.00 98.81 277 ASP A O 1
ATOM 2163 N N . TRP A 1 278 ? -15.716 8.040 -6.343 1.00 98.69 278 TRP A N 1
ATOM 2164 C CA . TRP A 1 278 ? -15.043 8.521 -7.550 1.00 98.69 278 TRP A CA 1
ATOM 2165 C C . TRP A 1 278 ? -15.614 7.869 -8.819 1.00 98.69 278 TRP A C 1
ATOM 2167 O O . TRP A 1 278 ? -15.926 8.579 -9.771 1.00 98.69 278 TRP A O 1
ATOM 2177 N N . LEU A 1 279 ? -15.832 6.546 -8.816 1.00 98.44 279 LEU A N 1
ATOM 2178 C CA . LEU A 1 279 ? -16.481 5.832 -9.922 1.00 98.44 279 LEU A CA 1
ATOM 2179 C C . LEU A 1 279 ? -17.910 6.327 -10.166 1.00 98.44 279 LEU A C 1
ATOM 2181 O O . LEU A 1 279 ? -18.290 6.529 -11.316 1.00 98.44 279 LEU A O 1
ATOM 2185 N N . GLY A 1 280 ? -18.689 6.535 -9.100 1.00 98.50 280 GLY A N 1
ATOM 2186 C CA . GLY A 1 280 ? -20.040 7.088 -9.187 1.00 98.50 280 GLY A CA 1
ATOM 2187 C C . GLY A 1 280 ? -20.050 8.445 -9.886 1.00 98.50 280 GLY A C 1
ATOM 2188 O O . GLY A 1 280 ? -20.834 8.647 -10.807 1.00 98.50 280 GLY A O 1
ATOM 2189 N N . GLN A 1 281 ? -19.103 9.324 -9.548 1.00 98.56 281 GLN A N 1
ATOM 2190 C CA . GLN A 1 281 ? -18.943 10.619 -10.215 1.00 98.56 281 GLN A CA 1
ATOM 2191 C C . GLN A 1 281 ? -18.591 10.476 -11.704 1.00 98.56 281 GLN A C 1
ATOM 2193 O O . GLN A 1 281 ? -19.137 11.213 -12.527 1.00 98.56 281 GLN A O 1
ATOM 2198 N N . GLN A 1 282 ? -17.732 9.519 -12.085 1.00 98.25 282 GLN A N 1
ATOM 2199 C CA . GLN A 1 282 ? -17.433 9.264 -13.505 1.00 98.25 282 GLN A CA 1
ATOM 2200 C C . GLN A 1 282 ? -18.683 8.821 -14.279 1.00 98.25 282 GLN A C 1
ATOM 2202 O O . GLN A 1 282 ? -18.866 9.194 -15.436 1.00 98.25 282 GLN A O 1
ATOM 2207 N N . VAL A 1 283 ? -19.563 8.044 -13.644 1.00 98.44 283 VAL A N 1
ATOM 2208 C CA . VAL A 1 283 ? -20.831 7.608 -14.245 1.00 98.44 283 VAL A CA 1
ATOM 2209 C C . VAL A 1 283 ? -21.828 8.765 -14.343 1.00 98.44 283 VAL A C 1
ATOM 2211 O O . VAL A 1 283 ? -22.410 8.984 -15.403 1.00 98.44 283 VAL A O 1
ATOM 2214 N N . GLU A 1 284 ? -22.008 9.538 -13.270 1.00 98.50 284 GLU A N 1
ATOM 2215 C CA . GLU A 1 284 ? -22.935 10.681 -13.228 1.00 98.50 284 GLU A CA 1
ATOM 2216 C C . GLU A 1 284 ? -22.579 11.769 -14.246 1.00 98.50 284 GLU A C 1
ATOM 2218 O O . GLU A 1 284 ? -23.465 12.393 -14.830 1.00 98.50 284 GLU A O 1
ATOM 2223 N N . THR A 1 285 ? -21.285 11.976 -14.493 1.00 98.00 285 THR A N 1
ATOM 2224 C CA . THR A 1 285 ? -20.785 12.939 -15.487 1.00 98.00 285 THR A CA 1
ATOM 2225 C C . THR A 1 285 ? -20.771 12.392 -16.917 1.00 98.00 285 THR A C 1
ATOM 2227 O O . THR A 1 285 ? -20.438 13.126 -17.846 1.00 98.00 285 THR A O 1
ATOM 2230 N N . GLY A 1 286 ? -21.149 11.126 -17.118 1.00 97.69 286 GLY A N 1
ATOM 2231 C CA . GLY A 1 286 ? -21.192 10.482 -18.432 1.00 97.69 286 GLY A CA 1
ATOM 2232 C C . GLY A 1 286 ? -19.822 10.106 -19.002 1.00 97.69 286 GLY A C 1
ATOM 2233 O O . GLY A 1 286 ? -19.735 9.762 -20.179 1.00 97.69 286 GLY A O 1
ATOM 2234 N N . VAL A 1 287 ? -18.760 10.158 -18.192 1.00 97.25 287 VAL A N 1
ATOM 2235 C CA . VAL A 1 287 ? -17.418 9.698 -18.578 1.00 97.25 287 VAL A CA 1
ATOM 2236 C C . VAL A 1 287 ? -17.404 8.173 -18.682 1.00 97.25 287 VAL A C 1
ATOM 2238 O O . VAL A 1 287 ? -16.873 7.627 -19.648 1.00 97.25 287 VAL A O 1
ATOM 2241 N N . PHE A 1 288 ? -18.015 7.478 -17.715 1.00 97.12 288 PHE A N 1
ATOM 2242 C CA . PHE A 1 288 ? -18.147 6.018 -17.699 1.00 97.12 288 PHE A CA 1
ATOM 2243 C C . PHE A 1 288 ? -19.596 5.566 -17.930 1.00 97.12 288 PHE A C 1
ATOM 2245 O O . PHE A 1 288 ? -20.535 6.256 -17.528 1.00 97.12 288 PHE A O 1
ATOM 2252 N N . PRO A 1 289 ? -19.808 4.387 -18.545 1.00 96.88 289 PRO A N 1
ATOM 2253 C CA . PRO A 1 289 ? -21.146 3.853 -18.748 1.00 96.88 289 PRO A CA 1
ATOM 2254 C C . PRO A 1 289 ? -21.777 3.414 -17.420 1.00 96.88 289 PRO A C 1
ATOM 2256 O O . PRO A 1 289 ? -21.119 2.815 -16.566 1.00 96.88 289 PRO A O 1
ATOM 2259 N N . ASN A 1 290 ? -23.085 3.638 -17.278 1.00 97.56 290 ASN A N 1
ATOM 2260 C CA . ASN A 1 290 ? -23.870 3.167 -16.136 1.00 97.56 290 ASN A CA 1
ATOM 2261 C C . ASN A 1 290 ? -24.268 1.684 -16.290 1.00 97.56 290 ASN A C 1
ATOM 2263 O O . ASN A 1 290 ? -25.447 1.345 -16.369 1.00 97.56 290 ASN A O 1
ATOM 2267 N N . GLU A 1 291 ? -23.272 0.802 -16.379 1.00 97.75 291 GLU A N 1
ATOM 2268 C CA . GLU A 1 291 ? -23.455 -0.638 -16.588 1.00 97.75 291 GLU A CA 1
ATOM 2269 C C . GLU A 1 291 ? -23.048 -1.428 -15.342 1.00 97.75 291 GLU A C 1
ATOM 2271 O O . GLU A 1 291 ? -21.869 -1.702 -15.099 1.00 97.75 291 GLU A O 1
ATOM 2276 N N . ASN A 1 292 ? -24.041 -1.827 -14.542 1.00 95.69 292 ASN A N 1
ATOM 2277 C CA . ASN A 1 292 ? -23.831 -2.453 -13.232 1.00 95.69 292 ASN A CA 1
ATOM 2278 C C . ASN A 1 292 ? -22.910 -3.680 -13.270 1.00 95.69 292 ASN A C 1
ATOM 2280 O O . ASN A 1 292 ? -22.124 -3.883 -12.347 1.00 95.69 292 ASN A O 1
ATOM 2284 N N . SER A 1 293 ? -22.993 -4.507 -14.316 1.00 97.56 293 SER A N 1
ATOM 2285 C CA . SER A 1 293 ? -22.158 -5.706 -14.452 1.00 97.56 293 SER A CA 1
ATOM 2286 C C . SER A 1 293 ? -20.678 -5.356 -14.643 1.00 97.56 293 SER A C 1
ATOM 2288 O O . SER A 1 293 ? -19.823 -5.946 -13.980 1.00 97.56 293 SER A O 1
ATOM 2290 N N . LEU A 1 294 ? -20.379 -4.364 -15.487 1.00 97.00 294 LEU A N 1
ATOM 2291 C CA . LEU A 1 294 ? -19.020 -3.882 -15.743 1.00 97.00 294 LEU A CA 1
ATOM 2292 C C . LEU A 1 294 ? -18.437 -3.184 -14.511 1.00 97.00 294 LEU A C 1
ATOM 2294 O O . LEU A 1 294 ? -17.312 -3.480 -14.107 1.00 97.00 294 LEU A O 1
ATOM 2298 N N . LEU A 1 295 ? -19.219 -2.311 -13.871 1.00 98.06 295 LEU A N 1
ATOM 2299 C CA . LEU A 1 295 ? -18.795 -1.592 -12.668 1.00 98.06 295 LEU A CA 1
ATOM 2300 C C . LEU A 1 295 ? -18.552 -2.554 -11.497 1.00 98.06 295 LEU A C 1
ATOM 2302 O O . LEU A 1 295 ? -17.526 -2.460 -10.825 1.00 98.06 295 LEU A O 1
ATOM 2306 N N . ALA A 1 296 ? -19.439 -3.530 -11.278 1.00 98.06 296 ALA A N 1
ATOM 2307 C CA . ALA A 1 296 ? -19.260 -4.535 -10.230 1.00 98.06 296 ALA A CA 1
ATOM 2308 C C . ALA A 1 296 ? -18.024 -5.418 -10.467 1.00 98.06 296 ALA A C 1
ATOM 2310 O O . ALA A 1 296 ? -17.344 -5.787 -9.504 1.00 98.06 296 ALA A O 1
ATOM 2311 N N . LEU A 1 297 ? -17.720 -5.746 -11.729 1.00 98.12 297 LEU A N 1
ATOM 2312 C CA . LEU A 1 297 ? -16.510 -6.483 -12.091 1.00 98.12 297 LEU A CA 1
ATOM 2313 C C . LEU A 1 297 ? -15.253 -5.666 -11.773 1.00 98.12 297 LEU A C 1
ATOM 2315 O O . LEU A 1 297 ? -14.370 -6.164 -11.073 1.00 98.12 297 LEU A O 1
ATOM 2319 N N . LEU A 1 298 ? -15.207 -4.402 -12.208 1.00 98.31 298 LEU A N 1
ATOM 2320 C CA . LEU A 1 298 ? -14.100 -3.489 -11.916 1.00 98.31 298 LEU A CA 1
ATOM 2321 C C . LEU A 1 298 ? -13.885 -3.335 -10.405 1.00 98.31 298 LEU A C 1
ATOM 2323 O O . LEU A 1 298 ? -12.761 -3.470 -9.923 1.00 98.31 298 LEU A O 1
ATOM 2327 N N . ILE A 1 299 ? -14.963 -3.119 -9.646 1.00 98.56 299 ILE A N 1
ATOM 2328 C CA . ILE A 1 299 ? -14.906 -2.978 -8.188 1.00 98.56 299 ILE A CA 1
ATOM 2329 C C . ILE A 1 299 ? -14.334 -4.234 -7.537 1.00 98.56 299 ILE A C 1
ATOM 2331 O O . ILE A 1 299 ? -13.425 -4.130 -6.713 1.00 98.56 299 ILE A O 1
ATOM 2335 N N . ARG A 1 300 ? -14.811 -5.424 -7.916 1.00 98.38 300 ARG A N 1
ATOM 2336 C CA . ARG A 1 300 ? -14.289 -6.693 -7.385 1.00 98.38 300 ARG A CA 1
ATOM 2337 C C . ARG A 1 300 ? -12.803 -6.866 -7.689 1.00 98.38 300 ARG A C 1
ATOM 2339 O O . ARG A 1 300 ? -12.058 -7.347 -6.835 1.00 98.38 300 ARG A O 1
ATOM 2346 N N . HIS A 1 301 ? -12.388 -6.471 -8.888 1.00 98.06 301 HIS A N 1
ATOM 2347 C CA . HIS A 1 301 ? -11.010 -6.597 -9.328 1.00 98.06 301 HIS A CA 1
ATOM 2348 C C . HIS A 1 301 ? -10.068 -5.686 -8.547 1.00 98.06 301 HIS A C 1
ATOM 2350 O O . HIS A 1 301 ? -9.131 -6.179 -7.921 1.00 98.06 301 HIS A O 1
ATOM 2356 N N . VAL A 1 302 ? -10.384 -4.393 -8.480 1.00 98.44 302 VAL A N 1
ATOM 2357 C CA . VAL A 1 302 ? -9.584 -3.397 -7.753 1.00 98.44 302 VAL A CA 1
ATOM 2358 C C . VAL A 1 302 ? -9.594 -3.641 -6.241 1.00 98.44 302 VAL A C 1
ATOM 2360 O O . VAL A 1 302 ? -8.611 -3.375 -5.558 1.00 98.44 302 VAL A O 1
ATOM 2363 N N . CYS A 1 303 ? -10.689 -4.154 -5.675 1.00 98.38 303 CYS A N 1
ATOM 2364 C CA . CYS A 1 303 ? -10.788 -4.341 -4.225 1.00 98.38 303 CYS A CA 1
ATOM 2365 C C . CYS A 1 303 ? -10.160 -5.639 -3.703 1.00 98.38 303 CYS A C 1
ATOM 2367 O O . CYS A 1 303 ? -10.071 -5.779 -2.475 1.00 98.38 303 CYS A O 1
ATOM 2369 N N . TYR A 1 304 ? -9.824 -6.588 -4.589 1.00 97.69 304 TYR A N 1
ATOM 2370 C CA . TYR A 1 304 ? -9.355 -7.919 -4.199 1.00 97.69 304 TYR A CA 1
ATOM 2371 C C . TYR A 1 304 ? -8.691 -8.718 -5.338 1.00 97.69 304 TYR A C 1
ATOM 2373 O O . TYR A 1 304 ? -7.532 -9.103 -5.197 1.00 97.69 304 TYR A O 1
ATOM 2381 N N . GLN A 1 305 ? -9.406 -8.993 -6.442 1.00 97.31 305 GLN A N 1
ATOM 2382 C CA . GLN A 1 305 ? -8.997 -10.039 -7.400 1.00 97.31 305 GLN A CA 1
ATOM 2383 C C . GLN A 1 305 ? -7.626 -9.762 -8.031 1.00 97.31 305 GLN A C 1
ATOM 2385 O O . GLN A 1 305 ? -6.811 -10.673 -8.122 1.00 97.31 305 GLN A O 1
ATOM 2390 N N . ASN A 1 306 ? -7.347 -8.510 -8.408 1.00 96.50 306 ASN A N 1
ATOM 2391 C CA . ASN A 1 306 ? -6.094 -8.158 -9.076 1.00 96.50 306 ASN A CA 1
ATOM 2392 C C . ASN A 1 306 ? -4.881 -8.420 -8.168 1.00 96.50 306 ASN A C 1
ATOM 2394 O O . ASN A 1 306 ? -3.947 -9.089 -8.599 1.00 96.50 306 ASN A O 1
ATOM 2398 N N . ALA A 1 307 ? -4.911 -7.968 -6.906 1.00 95.25 307 ALA A N 1
ATOM 2399 C CA . ALA A 1 307 ? -3.850 -8.256 -5.935 1.00 95.25 307 ALA A CA 1
ATOM 2400 C C . ALA A 1 307 ? -3.728 -9.755 -5.632 1.00 95.25 307 ALA A C 1
ATOM 2402 O O . ALA A 1 307 ? -2.617 -10.279 -5.546 1.00 95.25 307 ALA A O 1
ATOM 2403 N N . HIS A 1 308 ? -4.858 -10.454 -5.486 1.00 94.38 308 HIS A N 1
ATOM 2404 C CA . HIS A 1 308 ? -4.864 -11.898 -5.267 1.00 94.38 308 HIS A CA 1
ATOM 2405 C C . HIS A 1 308 ? -4.166 -12.640 -6.419 1.00 94.38 308 HIS A C 1
ATOM 2407 O O . HIS A 1 308 ? -3.328 -13.509 -6.173 1.00 94.38 308 HIS A O 1
ATOM 2413 N N . ASP A 1 309 ? -4.478 -12.306 -7.669 1.00 91.81 309 ASP A N 1
ATOM 2414 C CA . ASP A 1 309 ? -3.902 -12.983 -8.834 1.00 91.81 309 ASP A CA 1
ATOM 2415 C C . ASP A 1 309 ? -2.436 -12.604 -9.044 1.00 91.81 309 ASP A C 1
ATOM 2417 O O . ASP A 1 309 ? -1.628 -13.471 -9.382 1.00 91.81 309 ASP A O 1
ATOM 2421 N N . TRP A 1 310 ? -2.071 -11.355 -8.733 1.00 88.31 310 TRP A N 1
ATOM 2422 C CA . TRP A 1 310 ? -0.681 -10.903 -8.696 1.00 88.31 310 TRP A CA 1
ATOM 2423 C C . TRP A 1 310 ? 0.164 -11.684 -7.688 1.00 88.31 310 TRP A C 1
ATOM 2425 O O . TRP A 1 310 ? 1.250 -12.139 -8.033 1.00 88.31 310 TRP A O 1
ATOM 2435 N N . LEU A 1 311 ? -0.321 -11.890 -6.462 1.00 86.31 311 LEU A N 1
ATOM 2436 C CA . LEU A 1 311 ? 0.431 -12.621 -5.435 1.00 86.31 311 LEU A CA 1
ATOM 2437 C C . LEU A 1 311 ? 0.536 -14.125 -5.709 1.00 86.31 311 LEU A C 1
ATOM 2439 O O . LEU A 1 311 ? 1.482 -14.766 -5.256 1.00 86.31 311 LEU A O 1
ATOM 2443 N N . ASN A 1 312 ? -0.445 -14.700 -6.408 1.00 83.88 312 ASN A N 1
ATOM 2444 C CA . ASN A 1 312 ? -0.518 -16.142 -6.649 1.00 83.88 312 ASN A CA 1
ATOM 2445 C C . ASN A 1 312 ? -0.098 -16.556 -8.071 1.00 83.88 312 ASN A C 1
ATOM 2447 O O . ASN A 1 312 ? -0.232 -17.731 -8.407 1.00 83.88 312 ASN A O 1
ATOM 2451 N N . ASN A 1 313 ? 0.382 -15.620 -8.894 1.00 71.00 313 ASN A N 1
ATOM 2452 C CA . ASN A 1 313 ? 0.868 -15.849 -10.262 1.00 71.00 313 ASN A CA 1
ATOM 2453 C C . ASN A 1 313 ? -0.176 -16.565 -11.137 1.00 71.00 313 ASN A C 1
ATOM 2455 O O . ASN A 1 313 ? 0.134 -17.477 -11.898 1.00 71.00 313 ASN A O 1
ATOM 2459 N N . LYS A 1 314 ? -1.447 -16.177 -10.972 1.00 59.50 314 LYS A N 1
ATOM 2460 C CA . LYS A 1 314 ? -2.593 -16.723 -11.711 1.00 59.50 314 LYS A CA 1
ATOM 2461 C C . LYS A 1 314 ? -2.991 -15.786 -12.846 1.00 59.50 314 LYS A C 1
ATOM 2463 O O . LYS A 1 314 ? -4.117 -15.297 -12.846 1.00 59.50 314 LYS A O 1
ATOM 2468 N N . LEU A 1 315 ? -2.073 -15.489 -13.761 1.00 52.41 315 LEU A N 1
ATOM 2469 C CA . LEU A 1 315 ? -2.334 -14.672 -14.947 1.00 52.41 315 LEU A CA 1
ATOM 2470 C C . LEU A 1 315 ? -1.573 -15.232 -16.142 1.00 52.41 315 LEU A C 1
ATOM 2472 O O . LEU A 1 315 ? -0.362 -15.479 -15.968 1.00 52.41 315 LEU A O 1
#

Radius of gyration: 20.54 Å; chains: 1; bounding box: 51×43×53 Å

Sequence (315 aa):
TLGNPLYHWTALELKRYFGISELLSSETADSVWTRCNESLRSKKFSARGLLDQANVECICTSDPLHSDLGAHSLLKDSDFKTRVLPSLRIDDFSKLGNLDTQLDHFSNIGCKLADHSVVDFSPPELRSLAVEYARRDWVLQLHIGAQRETSTRLRQLAGPAGGYASIGSACDIAGLCRLLDEIESSGQLPRIILYPLNPADYAALATLTGSFSEDGVRGKIQLGPAWWYNDHALGIRAHLDALASYGLLSTFIGMTTDSRSLLSMVRHEYFRRVFCDWLGQQVETGVFPNENSLLALLIRHVCYQNAHDWLNNKL

Foldseek 3Di:
DPPDCVQVLVQLLCCQQQVDNDHDDPVCPVVSVVSVVVSCVDPCVPLLNLCVSLVAQEDEAEDELPDPCVVLVVVVPDPRRHRYAYAYEDADQPDDDPSPVSVVSSVVSPYQHHAYEDAALPDVSVLVVQLVSLVSLHEYEYAYAKAQPQDPVQCVVPNSPRPRIDGGDAHPLVSVVVSQCVSVVVVRGHQYEYAHQDLVCLQVQLQVQVVRDDPPDQSSYHHAAQDDVLLALVSRLSNVVNNVVRHDLLLALADDQPDPDSSSSCSLVRSLVSVVVSVVVCCVVVVDPPDPVVVVSSSCCRSPVNNVCSSVVVD

Secondary structure (DSSP, 8-state):
-TTSHHHHHHHHHHHHHH---SPPSTTTHHHHHHHHHHHHTSGGGSHHHHHHHTT--EEEEEEETT---HHHHHHHTS--SSEEEEEEE-S-GGG----HHHHHHHHHHT--EEEEEES-S--HHHHHHHHHHHHTTPEEEEEE-EE--S-HHHHHHH-TTSS--EE-PPP-HHHHHHHHHHHHTTT---EEEEEESSGGGHHHHHHHTTTS-BTTBTTSEEEPP--GGG-SHHHHHHHHHHHHHHS-GGG--------S-GGGGHHHHHHHHHHHHHHHHHHHTTSS---HHHHHHHHHIIIIIHHHHHHHT--

pLDDT: mean 95.24, std 5.1, range [52.41, 98.88]